Protein AF-A0A7C6DS69-F1 (afdb_monomer_lite)

Structure (mmCIF, N/CA/C/O backbone):
data_AF-A0A7C6DS69-F1
#
_entry.id   AF-A0A7C6DS69-F1
#
loop_
_atom_site.group_PDB
_atom_site.id
_atom_site.type_symbol
_atom_site.label_atom_id
_atom_site.label_alt_id
_atom_site.label_comp_id
_atom_site.label_asym_id
_atom_site.label_entity_id
_atom_site.label_seq_id
_atom_site.pdbx_PDB_ins_code
_atom_site.Cartn_x
_atom_site.Cartn_y
_atom_site.Cartn_z
_atom_site.occupancy
_atom_site.B_iso_or_equiv
_atom_site.auth_seq_id
_atom_site.auth_comp_id
_atom_site.auth_asym_id
_atom_site.auth_atom_id
_atom_site.pdbx_PDB_model_num
ATOM 1 N N . MET A 1 1 ? 6.013 -14.774 17.477 1.00 21.78 1 MET A N 1
ATOM 2 C CA . MET A 1 1 ? 5.501 -14.844 16.093 1.00 21.78 1 MET A CA 1
ATOM 3 C C . MET A 1 1 ? 4.150 -14.159 16.073 1.00 21.78 1 MET A C 1
ATOM 5 O O . MET A 1 1 ? 3.230 -14.656 16.712 1.00 21.78 1 MET A O 1
ATOM 9 N N . LEU A 1 2 ? 4.059 -12.979 15.461 1.00 28.39 2 LEU A N 1
ATOM 10 C CA . LEU A 1 2 ? 2.777 -12.300 15.275 1.00 28.39 2 LEU A CA 1
ATOM 11 C C . LEU A 1 2 ? 1.979 -13.073 14.229 1.00 28.39 2 LEU A C 1
ATOM 13 O O . LEU A 1 2 ? 2.511 -13.395 13.171 1.00 28.39 2 LEU A O 1
ATOM 17 N N . LYS A 1 3 ? 0.715 -13.373 14.527 1.00 29.47 3 LYS A N 1
ATOM 18 C CA . LYS A 1 3 ? -0.249 -13.690 13.477 1.00 29.47 3 LYS A CA 1
ATOM 19 C C . LYS A 1 3 ? -0.501 -12.371 12.755 1.00 29.47 3 LYS A C 1
ATOM 21 O O . LYS A 1 3 ? -0.971 -11.433 13.395 1.00 29.47 3 LYS A O 1
ATOM 26 N N . ALA A 1 4 ? -0.151 -12.284 11.473 1.00 42.53 4 ALA A N 1
ATOM 27 C CA . ALA A 1 4 ? -0.651 -11.219 10.610 1.00 42.53 4 ALA A CA 1
ATOM 28 C C . ALA A 1 4 ? -2.160 -11.073 10.865 1.00 42.53 4 ALA A C 1
ATOM 30 O O . ALA A 1 4 ? -2.853 -12.094 10.931 1.00 42.53 4 ALA A O 1
ATOM 31 N N . ILE A 1 5 ? -2.661 -9.850 11.083 1.00 42.06 5 ILE A N 1
ATOM 32 C CA . ILE A 1 5 ? -4.105 -9.628 11.238 1.00 42.06 5 ILE A CA 1
ATOM 33 C C . ILE A 1 5 ? -4.742 -10.190 9.965 1.00 42.06 5 ILE A C 1
ATOM 35 O O . ILE A 1 5 ? -4.452 -9.674 8.881 1.00 42.06 5 ILE A O 1
ATOM 39 N N . PRO A 1 6 ? -5.535 -11.274 10.043 1.00 44.09 6 PRO A N 1
ATOM 40 C CA . PRO A 1 6 ? -6.062 -11.893 8.842 1.00 44.09 6 PRO A CA 1
ATOM 41 C C . PRO A 1 6 ? -6.899 -10.845 8.123 1.00 44.09 6 PRO A C 1
ATOM 43 O O . PRO A 1 6 ? -7.799 -10.285 8.733 1.00 44.09 6 PRO A O 1
ATOM 46 N N . LEU A 1 7 ? -6.661 -10.575 6.841 1.00 47.00 7 LEU A N 1
ATOM 47 C CA . LEU A 1 7 ? -7.451 -9.562 6.127 1.00 47.00 7 LEU A CA 1
ATOM 48 C C . LEU A 1 7 ? -8.952 -9.903 6.085 1.00 47.00 7 LEU A C 1
ATOM 50 O O . LEU A 1 7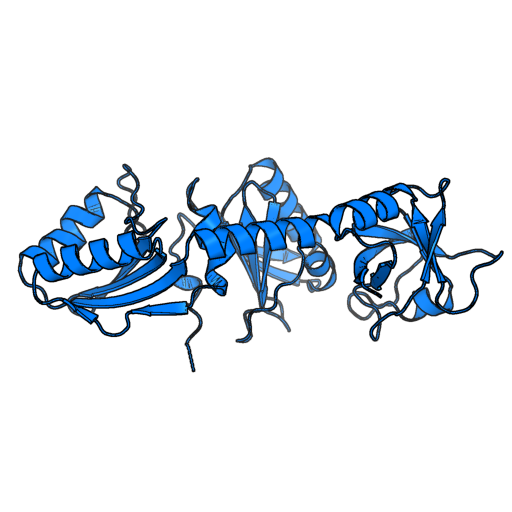 ? -9.785 -9.011 6.043 1.00 47.00 7 LEU A O 1
ATOM 54 N N . LYS A 1 8 ? -9.303 -11.182 6.280 1.00 43.66 8 LYS A N 1
ATOM 55 C CA . LYS A 1 8 ? -10.672 -11.659 6.560 1.00 43.66 8 LYS A CA 1
ATOM 56 C C . LYS A 1 8 ? -11.334 -11.019 7.796 1.00 43.66 8 LYS A C 1
ATOM 58 O O . LYS A 1 8 ? -12.544 -11.133 7.955 1.00 43.66 8 LYS A O 1
ATOM 63 N N . VAL A 1 9 ? -10.554 -10.388 8.676 1.00 42.38 9 VAL A N 1
ATOM 64 C CA . VAL A 1 9 ? -11.007 -9.625 9.848 1.00 42.38 9 VAL A CA 1
ATOM 65 C C . VAL A 1 9 ? -11.558 -8.255 9.458 1.00 42.38 9 VAL A C 1
ATOM 67 O O . VAL A 1 9 ? -12.298 -7.686 10.250 1.00 42.38 9 VAL A O 1
ATOM 70 N N . PHE A 1 10 ? -11.275 -7.741 8.255 1.00 49.19 10 PHE A N 1
ATOM 71 C CA . PHE A 1 10 ? -11.961 -6.577 7.694 1.00 49.19 10 PHE A CA 1
ATOM 72 C C . PHE A 1 10 ? -13.267 -7.053 7.029 1.00 49.19 10 PHE A C 1
ATOM 74 O O . PHE A 1 10 ? -13.241 -7.524 5.893 1.00 49.19 10 PHE A O 1
ATOM 81 N N . PRO A 1 11 ? -14.439 -6.976 7.685 1.00 45.28 11 PRO A N 1
ATOM 82 C CA . PRO A 1 11 ? -15.703 -7.379 7.102 1.00 45.28 11 PRO A CA 1
ATOM 83 C C . PRO A 1 11 ? -16.186 -6.163 6.322 1.00 45.28 11 PRO A C 1
ATOM 85 O O . PRO A 1 11 ? -16.739 -5.198 6.854 1.00 45.28 11 PRO A O 1
ATOM 88 N N . LEU A 1 12 ? -15.842 -6.184 5.049 1.00 46.19 12 LEU A N 1
ATOM 89 C CA . LEU A 1 12 ? -16.176 -5.148 4.097 1.00 46.19 12 LEU A CA 1
ATOM 90 C C . LEU A 1 12 ? -17.640 -5.257 3.708 1.00 46.19 12 LEU A C 1
ATOM 92 O O . LEU A 1 12 ? -18.235 -6.338 3.720 1.00 46.19 12 LEU A O 1
ATOM 96 N N . THR A 1 13 ? -18.232 -4.123 3.354 1.00 41.25 13 THR A N 1
ATOM 97 C CA . THR A 1 13 ? -19.568 -4.120 2.777 1.00 41.25 13 THR A CA 1
ATOM 98 C C . THR A 1 13 ? -19.510 -4.845 1.437 1.00 41.25 13 THR A C 1
ATOM 100 O O . THR A 1 13 ? -19.018 -4.294 0.459 1.00 41.25 13 THR A O 1
ATOM 103 N N . ARG A 1 14 ? -20.068 -6.061 1.411 1.00 43.47 14 ARG A N 1
ATOM 104 C CA . ARG A 1 14 ? -20.455 -6.829 0.218 1.00 43.47 14 ARG A CA 1
ATOM 105 C C . ARG A 1 14 ? -19.288 -7.310 -0.668 1.00 43.47 14 ARG A C 1
ATOM 107 O O . ARG A 1 14 ? -18.591 -6.516 -1.292 1.00 43.47 14 ARG A O 1
ATOM 114 N N . ASP A 1 15 ? -19.182 -8.634 -0.802 1.00 49.47 15 ASP A N 1
ATOM 115 C CA . ASP A 1 15 ? -18.588 -9.291 -1.972 1.00 49.47 15 ASP A CA 1
ATOM 116 C C . ASP A 1 15 ? -19.300 -8.751 -3.218 1.00 49.47 15 ASP A C 1
ATOM 118 O O . ASP A 1 15 ? -20.467 -9.071 -3.458 1.00 49.47 15 ASP A O 1
ATOM 122 N N . ILE A 1 16 ? -18.642 -7.889 -3.995 1.00 49.19 16 ILE A N 1
ATOM 123 C CA . ILE A 1 16 ? -19.195 -7.497 -5.301 1.00 49.19 16 ILE A CA 1
ATOM 124 C C . ILE A 1 16 ? -18.997 -8.642 -6.292 1.00 49.19 16 ILE A C 1
ATOM 126 O O . ILE A 1 16 ? -19.824 -8.829 -7.182 1.00 49.19 16 ILE A O 1
ATOM 130 N N . ASN A 1 17 ? -17.923 -9.425 -6.140 1.00 54.22 17 ASN A N 1
ATOM 131 C CA . ASN A 1 17 ? -17.634 -10.506 -7.065 1.00 54.22 17 ASN A CA 1
ATOM 132 C C . ASN A 1 17 ? -16.623 -11.507 -6.483 1.00 54.22 17 ASN A C 1
ATOM 134 O O . ASN A 1 17 ? -15.502 -11.127 -6.147 1.00 54.22 17 ASN A O 1
ATOM 138 N N . ASN A 1 18 ? -17.009 -12.781 -6.402 1.00 57.44 18 ASN A N 1
ATOM 139 C CA . ASN A 1 18 ? -16.111 -13.907 -6.144 1.00 57.44 18 ASN A CA 1
ATOM 140 C C . ASN A 1 18 ? -16.053 -14.728 -7.430 1.00 57.44 18 ASN A C 1
ATOM 142 O O . ASN A 1 18 ? -16.881 -15.614 -7.642 1.00 57.44 18 ASN A O 1
ATOM 146 N N . SER A 1 19 ? -15.117 -14.370 -8.303 1.00 60.75 19 SER A N 1
ATOM 147 C CA . SER A 1 19 ? -15.041 -14.913 -9.655 1.00 60.75 19 SER A CA 1
ATOM 148 C C . SER A 1 19 ? -13.629 -15.378 -9.976 1.00 60.75 19 SER A C 1
ATOM 150 O O . SER A 1 19 ? -12.635 -14.867 -9.450 1.00 60.75 19 SER A O 1
ATOM 152 N N . ASN A 1 20 ? -13.557 -16.385 -10.839 1.00 64.94 20 ASN A N 1
ATOM 153 C CA . ASN A 1 20 ? -12.323 -16.722 -11.527 1.00 64.94 20 ASN A CA 1
ATOM 154 C C . ASN A 1 20 ? -12.193 -15.750 -12.696 1.00 64.94 20 ASN A C 1
ATOM 156 O O . ASN A 1 20 ? -13.161 -15.557 -13.429 1.00 64.94 20 ASN A O 1
ATOM 160 N N . TYR A 1 21 ? -11.026 -15.138 -12.828 1.00 60.47 21 TYR A N 1
ATOM 161 C CA . TYR A 1 21 ? -10.718 -14.216 -13.905 1.00 60.47 21 TYR A CA 1
ATOM 162 C C . TYR A 1 21 ? -9.554 -14.788 -14.698 1.00 60.47 21 TYR A C 1
ATOM 164 O O . TYR A 1 21 ? -8.520 -15.153 -14.125 1.00 60.47 21 TYR A O 1
ATOM 172 N N . ILE A 1 22 ? -9.687 -14.798 -16.021 1.00 68.25 22 ILE A N 1
ATOM 173 C CA . ILE A 1 22 ? -8.486 -14.807 -16.856 1.00 68.25 22 ILE A CA 1
ATOM 174 C C . ILE A 1 22 ? -7.829 -13.426 -16.762 1.00 68.25 22 ILE A C 1
ATOM 176 O O . ILE A 1 22 ? -8.489 -12.413 -16.510 1.00 68.25 22 ILE A O 1
ATOM 180 N N . LEU A 1 23 ? -6.520 -13.359 -16.979 1.00 65.94 23 LEU A N 1
ATOM 181 C CA . LEU A 1 23 ? -5.730 -12.139 -16.797 1.00 65.94 23 LEU A CA 1
ATOM 182 C C . LEU A 1 23 ? -6.332 -10.877 -17.455 1.00 65.94 23 LEU A C 1
ATOM 184 O O . LEU A 1 23 ? -6.314 -9.799 -16.862 1.00 65.94 23 LEU A O 1
ATOM 188 N N . PHE A 1 24 ? -6.864 -11.002 -18.674 1.00 65.00 24 PHE A N 1
ATOM 189 C CA . PHE A 1 24 ? -7.501 -9.885 -19.378 1.00 65.00 24 PHE A CA 1
ATOM 190 C C . PHE A 1 24 ? -8.717 -9.335 -18.617 1.00 65.00 24 PHE A C 1
ATOM 192 O O . PHE A 1 24 ? -8.839 -8.125 -18.431 1.00 65.00 24 PHE A O 1
ATOM 199 N N . GLU A 1 25 ? -9.589 -10.215 -18.125 1.00 67.06 25 GLU A N 1
ATOM 200 C CA . GLU A 1 25 ? -10.779 -9.831 -17.358 1.00 67.06 25 GLU A CA 1
ATOM 201 C C . GLU A 1 25 ? -10.398 -9.199 -16.021 1.00 67.06 25 GLU A C 1
ATOM 203 O O . GLU A 1 25 ? -11.063 -8.280 -15.544 1.00 67.06 25 GLU A O 1
ATOM 208 N N . PHE A 1 26 ? -9.294 -9.653 -15.430 1.00 71.50 26 PHE A N 1
ATOM 209 C CA . PHE A 1 26 ? -8.767 -9.061 -14.215 1.00 71.50 26 PHE A CA 1
ATOM 210 C C . PHE A 1 26 ? -8.223 -7.639 -14.440 1.00 71.50 26 PHE A C 1
ATOM 212 O O . PHE A 1 26 ? -8.449 -6.752 -13.617 1.00 71.50 26 PHE A O 1
ATOM 219 N N . PHE A 1 27 ? -7.562 -7.367 -15.570 1.00 70.81 27 PHE A N 1
ATOM 220 C CA . PHE A 1 27 ? -7.188 -5.991 -15.916 1.00 70.81 27 PHE A CA 1
ATOM 221 C C . PHE A 1 27 ? -8.408 -5.114 -16.192 1.00 70.81 27 PHE A C 1
ATOM 223 O O . PHE A 1 27 ? -8.449 -3.980 -15.718 1.00 70.81 27 PHE A O 1
ATOM 230 N N . LEU A 1 28 ? -9.435 -5.652 -16.851 1.00 67.38 28 LEU A N 1
ATOM 231 C CA . LEU A 1 28 ? -10.701 -4.948 -17.047 1.00 67.38 28 LEU A CA 1
ATOM 232 C C . LEU A 1 28 ? -11.400 -4.638 -15.709 1.00 67.38 28 LEU A C 1
ATOM 234 O O . LEU A 1 28 ? -11.981 -3.565 -15.541 1.00 67.38 28 LEU A O 1
ATOM 238 N N . LEU A 1 29 ? -11.324 -5.545 -14.728 1.00 74.31 29 LEU A N 1
ATOM 239 C CA . LEU A 1 29 ? -11.772 -5.285 -13.358 1.00 74.31 29 LEU A CA 1
ATOM 240 C C . LEU A 1 29 ? -11.026 -4.080 -12.771 1.00 74.31 29 LEU A C 1
ATOM 242 O O . LEU A 1 29 ? -11.674 -3.157 -12.286 1.00 74.31 29 LEU A O 1
ATOM 246 N N . LEU A 1 30 ? -9.694 -4.047 -12.847 1.00 72.44 30 LEU A N 1
ATOM 247 C CA . LEU A 1 30 ? -8.899 -2.929 -12.325 1.00 72.44 30 LEU A CA 1
ATOM 248 C C . LEU A 1 30 ? -9.225 -1.594 -13.014 1.00 72.44 30 LEU A C 1
ATOM 250 O O . LEU A 1 30 ? -9.365 -0.581 -12.332 1.00 72.44 30 LEU A O 1
ATOM 254 N N . GLU A 1 31 ? -9.410 -1.586 -14.336 1.00 66.69 31 GLU A N 1
ATOM 255 C CA . GLU A 1 31 ? -9.840 -0.394 -15.084 1.00 66.69 31 GLU A CA 1
ATOM 256 C C . GLU A 1 31 ? -11.215 0.106 -14.626 1.00 66.69 31 GLU A C 1
ATOM 258 O O . GLU A 1 31 ? -11.412 1.306 -14.416 1.00 66.69 31 GLU A O 1
ATOM 263 N N . ASN A 1 32 ? -12.163 -0.807 -14.405 1.00 66.88 32 ASN A N 1
ATOM 264 C CA . ASN A 1 32 ? -13.481 -0.457 -13.885 1.00 66.88 32 ASN A CA 1
ATOM 265 C C . ASN A 1 32 ? -13.395 0.110 -12.463 1.00 66.88 32 ASN A C 1
ATOM 267 O O . ASN A 1 32 ? -13.988 1.150 -12.182 1.00 66.88 32 ASN A O 1
ATOM 271 N N . LEU A 1 33 ? -12.628 -0.522 -11.571 1.00 71.38 33 LEU A N 1
ATOM 272 C CA . LEU A 1 33 ? -12.414 -0.017 -10.211 1.00 71.38 33 LEU A CA 1
ATOM 273 C C . LEU A 1 33 ? -11.774 1.378 -10.229 1.00 71.38 33 LEU A C 1
ATOM 275 O O . LEU A 1 33 ? -12.167 2.236 -9.437 1.00 71.38 33 LEU A O 1
ATOM 279 N N . SER A 1 34 ? -10.873 1.629 -11.185 1.00 65.00 34 SER A N 1
ATOM 280 C CA . SER A 1 34 ? -10.310 2.953 -11.442 1.00 65.00 34 SER A CA 1
ATOM 281 C C . SER A 1 34 ? -11.380 3.977 -11.822 1.00 65.00 34 SER A C 1
ATOM 283 O O . SER A 1 34 ? -11.543 5.005 -11.162 1.00 65.00 34 SER A O 1
ATOM 285 N N . LYS A 1 35 ? -12.199 3.652 -12.829 1.00 67.50 35 LYS A N 1
ATOM 286 C CA . LYS A 1 35 ? -13.288 4.505 -13.325 1.00 67.50 35 LYS A CA 1
ATOM 287 C C . LYS A 1 35 ? -14.301 4.884 -12.240 1.00 67.50 35 LYS A C 1
ATOM 289 O O . LYS A 1 35 ? -14.813 6.003 -12.250 1.00 67.50 35 LYS A O 1
ATOM 294 N N . TYR A 1 36 ? -14.595 3.971 -11.315 1.00 66.50 36 TYR A N 1
ATOM 295 C CA . TYR A 1 36 ? -15.563 4.187 -10.235 1.00 66.50 36 TYR A CA 1
ATOM 296 C C . TYR A 1 36 ? -14.952 4.746 -8.944 1.00 66.50 36 TYR A C 1
ATOM 298 O O . TYR A 1 36 ? -15.659 4.826 -7.940 1.00 66.50 36 TYR A O 1
ATOM 306 N N . LYS A 1 37 ? -13.672 5.149 -8.956 1.00 64.25 37 LYS A N 1
ATOM 307 C CA . LYS A 1 37 ? -12.947 5.644 -7.774 1.00 64.25 37 LYS A CA 1
ATOM 308 C C . LYS A 1 37 ? -13.094 4.718 -6.565 1.00 64.25 37 LYS A C 1
ATOM 310 O O . LYS A 1 37 ? -13.374 5.149 -5.448 1.00 64.25 37 LYS A O 1
ATOM 315 N N . TYR A 1 38 ? -12.957 3.422 -6.805 1.00 67.19 38 TYR A N 1
ATOM 316 C CA . TYR A 1 38 ? -13.108 2.408 -5.776 1.00 67.19 38 TYR A CA 1
ATOM 317 C C . TYR A 1 38 ? -12.022 2.525 -4.695 1.00 67.19 38 TYR A C 1
ATOM 319 O O . TYR A 1 38 ? -10.840 2.585 -5.025 1.00 67.19 38 TYR A O 1
ATOM 327 N N . SER A 1 39 ? -12.407 2.446 -3.419 1.00 63.03 39 SER A N 1
ATOM 328 C CA . SER A 1 39 ? -11.470 2.235 -2.308 1.00 63.03 39 SER A CA 1
ATOM 329 C C . SER A 1 39 ? -11.786 0.919 -1.595 1.00 63.03 39 SER A C 1
ATOM 331 O O . SER A 1 39 ? -12.939 0.620 -1.279 1.00 63.03 39 SER A O 1
ATOM 333 N N . GLY A 1 40 ? -10.762 0.117 -1.327 1.00 68.94 40 GLY A N 1
ATOM 334 C CA . GLY A 1 40 ? -10.902 -1.202 -0.718 1.00 68.94 40 GLY A CA 1
ATOM 335 C C . GLY A 1 40 ? -9.686 -2.069 -1.001 1.00 68.94 40 GLY A C 1
ATOM 336 O O . GLY A 1 40 ? -8.606 -1.561 -1.294 1.00 68.94 40 GLY A O 1
ATOM 337 N N . TYR A 1 41 ? -9.851 -3.385 -0.943 1.00 71.50 41 TYR A N 1
ATOM 338 C CA . TYR A 1 41 ? -8.801 -4.293 -1.396 1.00 71.50 41 TYR A CA 1
ATOM 339 C C . TYR A 1 41 ? -9.354 -5.431 -2.249 1.00 71.50 41 TYR A C 1
ATOM 341 O O . TYR A 1 41 ? -10.561 -5.680 -2.290 1.00 71.50 41 TYR A O 1
ATOM 349 N N . ILE A 1 42 ? -8.459 -6.106 -2.960 1.00 73.25 42 ILE A N 1
ATOM 350 C CA . ILE A 1 42 ? -8.746 -7.313 -3.727 1.00 73.25 42 ILE A CA 1
ATOM 351 C C . ILE A 1 42 ? -7.828 -8.413 -3.219 1.00 73.25 42 ILE A C 1
ATOM 353 O O . ILE A 1 42 ? -6.610 -8.269 -3.260 1.00 73.25 42 ILE A O 1
ATOM 357 N N . GLU A 1 43 ? -8.405 -9.511 -2.750 1.00 72.94 43 GLU A N 1
ATOM 358 C CA . GLU A 1 43 ? -7.665 -10.743 -2.496 1.00 72.94 43 GLU A CA 1
ATOM 359 C C . GLU A 1 43 ? -7.561 -11.513 -3.807 1.00 72.94 43 GLU A C 1
ATOM 361 O O . GLU A 1 43 ? -8.577 -11.833 -4.423 1.00 72.94 43 GLU A O 1
ATOM 366 N N . VAL A 1 44 ? -6.344 -11.813 -4.237 1.00 73.75 44 VAL A N 1
ATOM 367 C CA . VAL A 1 44 ? -6.087 -12.548 -5.470 1.00 73.75 44 VAL A CA 1
ATOM 368 C C . VAL A 1 44 ? -5.328 -13.822 -5.140 1.00 73.75 44 VAL A C 1
ATOM 370 O O . VAL A 1 44 ? -4.334 -13.809 -4.416 1.00 73.75 44 VAL A O 1
ATOM 373 N N . LYS A 1 45 ? -5.815 -14.934 -5.678 1.00 71.06 45 LYS A N 1
ATOM 374 C CA . LYS A 1 45 ? -5.298 -16.280 -5.462 1.00 71.06 45 LYS A CA 1
ATOM 375 C C . LYS A 1 45 ? -4.898 -16.874 -6.800 1.00 71.06 45 LYS A C 1
ATOM 377 O O . LYS A 1 45 ? -5.767 -17.181 -7.616 1.00 71.06 45 LYS A O 1
ATOM 382 N N . GLY A 1 46 ? -3.596 -17.009 -7.014 1.0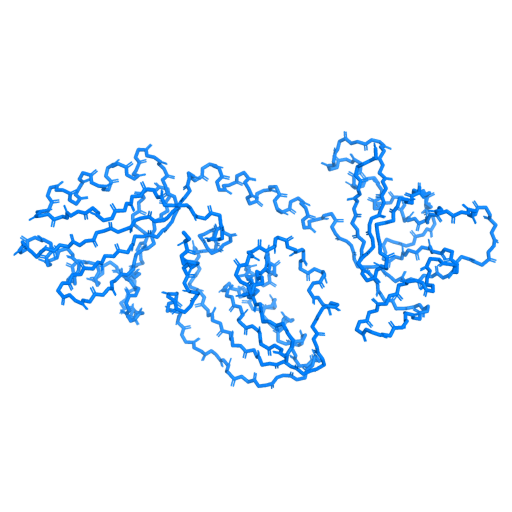0 70.06 46 GLY A N 1
ATOM 383 C CA . GLY A 1 46 ? -3.016 -17.838 -8.065 1.00 70.06 46 GLY A CA 1
ATOM 384 C C . GLY A 1 46 ? -2.675 -19.237 -7.551 1.00 70.06 46 GLY A C 1
ATOM 385 O O . GLY A 1 46 ? -2.854 -19.551 -6.371 1.00 70.06 46 GLY A O 1
ATOM 386 N N . SER A 1 47 ? -2.169 -20.077 -8.449 1.00 66.50 47 SER A N 1
ATOM 387 C CA . SER A 1 47 ? -1.723 -21.439 -8.146 1.00 66.50 47 SER A CA 1
ATOM 388 C C . SER A 1 47 ? -0.411 -21.483 -7.354 1.00 66.50 47 SER A C 1
ATOM 390 O O . SER A 1 47 ? -0.231 -22.391 -6.542 1.00 66.50 47 SER A O 1
ATOM 392 N N . LYS A 1 48 ? 0.488 -20.507 -7.549 1.00 61.72 48 LYS A N 1
ATOM 393 C CA . LYS A 1 48 ? 1.779 -20.403 -6.848 1.00 61.72 48 LYS A CA 1
ATOM 394 C C . LYS A 1 48 ? 1.784 -19.301 -5.795 1.00 61.72 48 LYS A C 1
ATOM 396 O O . LYS A 1 48 ? 2.329 -19.515 -4.719 1.00 61.72 48 LYS A O 1
ATOM 401 N N . ASN A 1 49 ? 1.160 -18.156 -6.084 1.00 63.53 49 ASN A N 1
ATOM 402 C CA . ASN A 1 49 ? 1.188 -16.984 -5.205 1.00 63.53 49 ASN A CA 1
ATOM 403 C C . ASN A 1 49 ? -0.222 -16.461 -4.914 1.00 63.53 49 ASN A C 1
ATOM 405 O O . ASN A 1 49 ? -1.077 -16.398 -5.797 1.00 63.53 49 ASN A O 1
ATOM 409 N N . SER A 1 50 ? -0.453 -16.037 -3.675 1.00 67.44 50 SER A N 1
ATOM 410 C CA . SER A 1 50 ? -1.672 -15.337 -3.265 1.00 67.44 50 SER A CA 1
ATOM 411 C C . SER A 1 50 ? -1.277 -14.006 -2.647 1.00 67.44 50 SER A C 1
ATOM 413 O O . SER A 1 50 ? -0.350 -13.946 -1.847 1.00 67.44 50 SER A O 1
ATOM 415 N N . PHE A 1 51 ? -1.961 -12.930 -2.997 1.00 67.69 51 PHE A N 1
ATOM 416 C CA . PHE A 1 51 ? -1.608 -11.587 -2.549 1.00 67.69 51 PHE A CA 1
ATOM 417 C C . PHE A 1 51 ? -2.855 -10.715 -2.452 1.00 67.69 51 PHE A C 1
ATOM 419 O O . PHE A 1 51 ? -3.932 -11.058 -2.943 1.00 67.69 51 PHE A O 1
ATOM 426 N N . ILE A 1 52 ? -2.711 -9.577 -1.790 1.00 70.25 52 ILE A N 1
ATOM 427 C CA . ILE A 1 52 ? -3.790 -8.630 -1.555 1.00 70.25 52 ILE A CA 1
ATOM 428 C C . ILE A 1 52 ? -3.390 -7.280 -2.112 1.00 70.25 52 ILE A C 1
ATOM 430 O O . ILE A 1 52 ? -2.304 -6.788 -1.846 1.00 70.25 52 ILE A O 1
ATOM 434 N N . ILE A 1 53 ? -4.275 -6.699 -2.905 1.00 72.56 53 ILE A N 1
ATOM 435 C CA . ILE A 1 53 ? -4.084 -5.424 -3.584 1.00 72.56 53 ILE A CA 1
ATOM 436 C C . ILE A 1 53 ? -4.916 -4.393 -2.851 1.00 72.56 53 ILE A C 1
ATOM 438 O O . ILE A 1 53 ? -6.129 -4.559 -2.773 1.00 72.56 53 ILE A O 1
ATOM 442 N N . ILE A 1 54 ? -4.308 -3.322 -2.363 1.00 71.62 54 ILE A N 1
ATOM 443 C CA . ILE A 1 54 ? -5.038 -2.198 -1.785 1.00 71.62 54 ILE A CA 1
ATOM 444 C C . ILE A 1 54 ? -5.270 -1.169 -2.877 1.00 71.62 54 ILE A C 1
ATOM 446 O O . ILE A 1 54 ? -4.346 -0.807 -3.603 1.00 71.62 54 ILE A O 1
ATOM 450 N N . ILE A 1 55 ? -6.506 -0.696 -2.979 1.00 71.31 55 ILE A N 1
ATOM 451 C CA . ILE A 1 55 ? -6.933 0.307 -3.945 1.00 71.31 55 ILE A CA 1
ATOM 452 C C . ILE A 1 55 ? -7.517 1.489 -3.177 1.00 71.31 55 ILE A C 1
ATOM 454 O O . ILE A 1 55 ? -8.330 1.304 -2.272 1.00 71.31 55 ILE A O 1
ATOM 458 N N . ASP A 1 56 ? -7.103 2.696 -3.540 1.00 68.06 56 ASP A N 1
ATOM 459 C CA . ASP A 1 56 ? -7.634 3.949 -3.024 1.00 68.06 56 ASP A CA 1
ATOM 460 C C . ASP A 1 56 ? -8.037 4.862 -4.182 1.00 68.06 56 ASP A C 1
ATOM 462 O O . ASP A 1 56 ? -7.230 5.147 -5.064 1.00 68.06 56 ASP A O 1
ATOM 466 N N . GLU A 1 57 ? -9.305 5.270 -4.210 1.00 66.06 57 GLU A N 1
ATOM 467 C CA . GLU A 1 57 ? -9.915 6.074 -5.272 1.00 66.06 57 GLU A CA 1
ATOM 468 C C . GLU A 1 57 ? -9.606 5.567 -6.688 1.00 66.06 57 GLU A C 1
ATOM 470 O O . GLU A 1 57 ? -9.455 6.334 -7.639 1.00 66.06 57 GLU A O 1
ATOM 475 N N . GLY A 1 58 ? -9.550 4.245 -6.845 1.00 60.47 58 GLY A N 1
ATOM 476 C CA . GLY A 1 58 ? -9.311 3.602 -8.125 1.00 60.47 58 GLY A CA 1
ATOM 477 C C . GLY A 1 58 ? -7.835 3.447 -8.506 1.00 60.47 58 GLY A C 1
ATOM 478 O O . GLY A 1 58 ? -7.531 2.893 -9.564 1.00 60.47 58 GLY A O 1
ATOM 479 N N . LEU A 1 59 ? -6.918 3.900 -7.654 1.00 63.97 59 LEU A N 1
ATOM 480 C CA . LEU A 1 59 ? -5.486 3.676 -7.786 1.00 63.97 59 LEU A CA 1
ATOM 481 C C . LEU A 1 59 ? -5.097 2.500 -6.905 1.00 63.97 59 LEU A C 1
ATOM 483 O O . LEU A 1 59 ? -5.362 2.505 -5.709 1.00 63.97 59 LEU A O 1
ATOM 487 N N . ILE A 1 60 ? -4.438 1.491 -7.470 1.00 69.38 60 ILE A N 1
ATOM 488 C CA . ILE A 1 60 ? -3.719 0.537 -6.625 1.00 69.38 60 ILE A CA 1
ATOM 489 C C . ILE A 1 60 ? -2.673 1.351 -5.851 1.00 69.38 60 ILE A C 1
ATOM 491 O O . ILE A 1 60 ? -2.026 2.213 -6.436 1.00 69.38 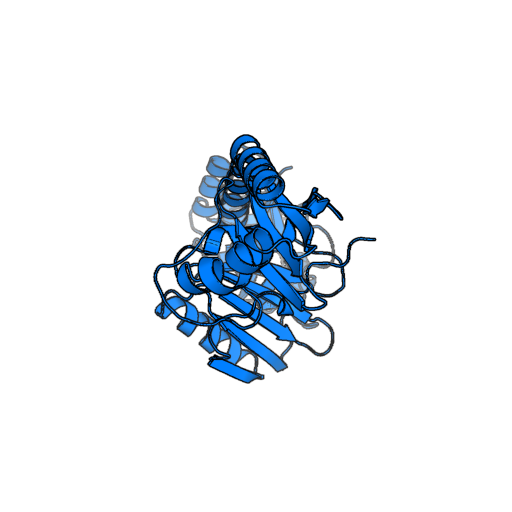60 ILE A O 1
ATOM 495 N N . VAL A 1 61 ? -2.539 1.143 -4.550 1.00 63.16 61 VAL A N 1
ATOM 496 C CA . VAL A 1 61 ? -1.625 1.912 -3.683 1.00 63.16 61 VAL A CA 1
ATOM 497 C C . VAL A 1 61 ? -0.658 1.018 -2.926 1.00 63.16 61 VAL A C 1
ATOM 499 O O . VAL A 1 61 ? 0.371 1.494 -2.467 1.00 63.16 61 VAL A O 1
ATOM 502 N N . SER A 1 62 ? -0.957 -0.272 -2.814 1.00 62.53 62 SER A N 1
ATOM 503 C CA . SER A 1 62 ? 0.002 -1.271 -2.364 1.00 62.53 62 SER A CA 1
ATOM 504 C C . SER A 1 62 ? -0.450 -2.668 -2.774 1.00 62.53 62 SER A C 1
ATOM 506 O O . SER A 1 62 ? -1.615 -2.901 -3.109 1.00 62.53 62 SER A O 1
ATOM 508 N N . TYR A 1 63 ? 0.484 -3.612 -2.739 1.00 67.81 63 TYR A N 1
ATOM 509 C CA . TYR A 1 63 ? 0.184 -5.035 -2.741 1.00 67.81 63 TYR A CA 1
ATOM 510 C C . TYR A 1 63 ? 0.910 -5.688 -1.554 1.00 67.81 63 TYR A C 1
ATOM 512 O O . TYR A 1 63 ? 1.957 -5.202 -1.126 1.00 67.81 63 TYR A O 1
ATOM 520 N N . VAL A 1 64 ? 0.350 -6.766 -1.017 1.00 63.69 64 VAL A N 1
ATOM 521 C CA . VAL A 1 64 ? 0.906 -7.524 0.104 1.00 63.69 64 VAL A CA 1
ATOM 522 C C . VAL A 1 64 ? 0.835 -9.007 -0.232 1.00 63.69 64 VAL A C 1
ATOM 524 O O . VAL A 1 64 ? -0.252 -9.528 -0.476 1.00 63.69 64 VAL A O 1
ATOM 527 N N . ASP A 1 65 ? 1.977 -9.693 -0.244 1.00 60.09 65 ASP A N 1
ATOM 528 C CA . ASP A 1 65 ? 2.009 -11.151 -0.384 1.00 60.09 65 ASP A CA 1
ATOM 529 C C . ASP A 1 65 ? 1.388 -11.828 0.849 1.00 60.09 65 ASP A C 1
ATOM 531 O O . ASP A 1 65 ? 1.633 -11.414 1.984 1.00 60.09 65 ASP A O 1
ATOM 535 N N . THR A 1 66 ? 0.555 -12.849 0.641 1.00 56.53 66 THR A N 1
ATOM 536 C CA . THR A 1 66 ? -0.129 -13.549 1.743 1.00 56.53 66 THR A CA 1
ATOM 537 C C . THR A 1 66 ? 0.725 -14.642 2.385 1.00 56.53 66 THR A C 1
ATOM 539 O O . THR A 1 66 ? 0.315 -15.190 3.406 1.00 56.53 66 THR A O 1
ATOM 542 N N . THR A 1 67 ? 1.908 -14.953 1.841 1.00 53.06 67 THR A N 1
ATOM 543 C CA . THR A 1 67 ? 2.786 -16.032 2.331 1.00 53.06 67 THR A CA 1
ATOM 544 C C . THR A 1 67 ? 3.661 -15.629 3.532 1.00 53.06 67 THR A C 1
ATOM 546 O O . THR A 1 67 ? 4.849 -15.924 3.571 1.00 53.06 67 THR A O 1
ATOM 549 N N . ASP A 1 68 ? 3.064 -14.980 4.536 1.00 44.28 68 ASP A N 1
ATOM 550 C CA . ASP A 1 68 ? 3.623 -14.698 5.875 1.00 44.28 68 ASP A CA 1
ATOM 551 C C . ASP A 1 68 ? 4.738 -13.634 6.019 1.00 44.28 68 ASP A C 1
ATOM 553 O O . ASP A 1 68 ? 5.113 -13.313 7.150 1.00 44.28 68 ASP A O 1
ATOM 557 N N . THR A 1 69 ? 5.181 -12.967 4.947 1.00 41.91 69 THR A N 1
ATOM 558 C CA . THR A 1 69 ? 5.964 -11.715 5.052 1.00 41.91 69 THR A CA 1
ATOM 559 C C . THR A 1 69 ? 5.465 -10.644 4.077 1.00 41.91 69 THR A C 1
ATOM 561 O O . THR A 1 69 ? 5.573 -10.836 2.865 1.00 41.91 69 THR A O 1
ATOM 564 N N . PRO A 1 70 ? 4.936 -9.501 4.564 1.00 45.22 70 PRO A N 1
ATOM 565 C CA . PRO A 1 70 ? 4.505 -8.413 3.696 1.00 45.22 70 PRO A CA 1
ATOM 566 C C . PRO A 1 70 ? 5.716 -7.805 2.977 1.00 45.22 70 PRO A C 1
ATOM 568 O O . PRO A 1 70 ? 6.645 -7.308 3.612 1.00 45.22 70 PRO A O 1
ATOM 571 N N . HIS A 1 71 ? 5.703 -7.834 1.646 1.00 45.69 71 HIS A N 1
ATOM 572 C CA . HIS A 1 71 ? 6.686 -7.147 0.813 1.00 45.69 71 HIS A CA 1
ATOM 573 C C . HIS A 1 71 ? 6.042 -5.915 0.176 1.00 45.69 71 HIS A C 1
ATOM 575 O O . HIS A 1 71 ? 5.074 -6.044 -0.570 1.00 45.69 71 HIS A O 1
ATOM 581 N N . GLU A 1 72 ? 6.588 -4.726 0.448 1.00 49.97 72 GLU A N 1
ATOM 582 C CA . GLU A 1 72 ? 6.233 -3.506 -0.284 1.00 49.97 72 GLU A CA 1
ATOM 583 C C . GLU A 1 72 ? 6.668 -3.669 -1.739 1.00 49.97 72 GLU A C 1
ATOM 585 O O . GLU A 1 72 ? 7.863 -3.693 -2.044 1.00 49.97 72 GLU A O 1
ATOM 590 N N . ILE A 1 73 ? 5.713 -3.803 -2.654 1.00 49.72 73 ILE A N 1
ATOM 591 C CA . ILE A 1 73 ? 6.015 -3.841 -4.081 1.00 49.72 73 ILE A CA 1
ATOM 592 C C . ILE A 1 73 ? 5.031 -2.936 -4.823 1.00 49.72 73 ILE A C 1
ATOM 594 O O . ILE A 1 73 ? 3.826 -2.935 -4.571 1.00 49.72 73 ILE A O 1
ATOM 598 N N . SER A 1 74 ? 5.577 -2.149 -5.749 1.00 49.75 74 SER A N 1
ATOM 599 C CA . SER A 1 74 ? 4.833 -1.214 -6.588 1.00 49.75 74 SER A CA 1
ATOM 600 C C . SER A 1 74 ? 3.726 -1.884 -7.414 1.00 49.75 74 SER A C 1
ATOM 602 O O . SER A 1 74 ? 3.898 -2.970 -7.965 1.00 49.75 74 SER A O 1
ATOM 604 N N . ASN A 1 75 ? 2.620 -1.158 -7.593 1.00 50.88 75 ASN A N 1
ATOM 605 C CA . ASN A 1 75 ? 1.443 -1.488 -8.415 1.00 50.88 75 ASN A CA 1
ATOM 606 C C . ASN A 1 75 ? 1.764 -1.950 -9.838 1.00 50.88 75 ASN A C 1
ATOM 608 O O . ASN A 1 75 ? 0.974 -2.643 -10.473 1.00 50.88 75 ASN A O 1
ATOM 612 N N . LEU A 1 76 ? 2.895 -1.502 -10.373 1.00 53.03 76 LEU A N 1
ATOM 613 C CA . LEU A 1 76 ? 3.325 -1.847 -11.715 1.00 53.03 76 LEU A CA 1
ATOM 614 C C . LEU A 1 76 ? 3.890 -3.267 -11.753 1.00 53.03 76 LEU A C 1
ATOM 616 O O . LEU A 1 76 ? 3.428 -4.058 -12.570 1.00 53.03 76 LEU A O 1
ATOM 620 N N . ILE A 1 77 ? 4.762 -3.627 -10.803 1.00 55.88 77 ILE A N 1
ATOM 621 C CA . ILE A 1 77 ? 5.351 -4.976 -10.613 1.00 55.88 77 ILE A CA 1
ATOM 622 C C . ILE A 1 77 ? 4.282 -6.050 -10.511 1.00 55.88 77 ILE A C 1
ATOM 624 O O . ILE A 1 77 ? 4.435 -7.156 -11.035 1.00 55.88 77 ILE A O 1
ATOM 628 N N . PHE A 1 78 ? 3.151 -5.680 -9.931 1.00 57.03 78 PHE A N 1
ATOM 629 C CA . PHE A 1 78 ? 1.996 -6.535 -9.844 1.00 57.03 78 PHE A CA 1
ATOM 630 C C . PHE A 1 78 ? 1.517 -7.069 -11.215 1.00 57.03 78 PHE A C 1
ATOM 632 O O . PHE A 1 78 ? 1.359 -8.280 -11.359 1.00 57.03 78 PHE A O 1
ATOM 639 N N . LYS A 1 79 ? 1.406 -6.234 -12.265 1.00 60.09 79 LYS A N 1
ATOM 640 C CA . LYS A 1 79 ? 0.935 -6.662 -13.606 1.00 60.09 79 LYS A CA 1
ATOM 641 C C . LYS A 1 79 ? 1.752 -7.819 -14.205 1.00 60.09 79 LYS A C 1
ATOM 643 O O . LYS A 1 79 ? 1.229 -8.592 -15.009 1.00 60.09 79 LYS A O 1
ATOM 648 N N . TYR A 1 80 ? 3.013 -7.960 -13.805 1.00 57.28 80 TYR A N 1
ATOM 649 C CA . TYR A 1 80 ? 3.982 -8.878 -14.407 1.00 57.28 80 TYR A CA 1
ATOM 650 C C . TYR A 1 80 ? 4.188 -10.164 -13.595 1.00 57.28 80 TYR A C 1
ATOM 652 O O . TYR A 1 80 ? 4.756 -11.121 -14.119 1.00 57.28 80 TYR A O 1
ATOM 660 N N . ARG A 1 81 ? 3.676 -10.216 -12.356 1.00 58.69 81 ARG A N 1
ATOM 661 C CA . ARG A 1 81 ? 3.711 -11.399 -11.475 1.00 58.69 81 ARG A CA 1
ATOM 662 C C . ARG A 1 81 ? 2.417 -12.215 -11.466 1.00 58.69 81 ARG A C 1
ATOM 664 O O . ARG A 1 81 ? 2.422 -13.334 -10.965 1.00 58.69 81 ARG A O 1
ATOM 671 N N . ILE A 1 82 ? 1.322 -11.667 -11.995 1.00 64.69 82 ILE A N 1
ATOM 672 C CA . ILE A 1 82 ? 0.026 -12.356 -12.059 1.00 64.69 82 ILE A CA 1
ATOM 673 C C . ILE A 1 82 ? 0.100 -13.518 -13.054 1.00 64.69 82 ILE A C 1
ATOM 675 O O . ILE A 1 82 ? 0.575 -13.341 -14.181 1.00 64.69 82 ILE A O 1
ATOM 679 N N . GLU A 1 83 ? -0.373 -14.683 -12.619 1.00 63.81 83 GLU A N 1
ATOM 680 C CA . GLU A 1 83 ? -0.540 -15.890 -13.435 1.00 63.81 83 GLU A CA 1
ATOM 681 C C . GLU A 1 83 ? -1.652 -15.718 -14.485 1.00 63.81 83 GLU A C 1
ATOM 683 O O . GLU A 1 83 ? -2.456 -14.794 -14.411 1.00 63.81 83 GLU A O 1
ATOM 688 N N . GLU A 1 84 ? -1.704 -16.587 -15.495 1.00 63.34 84 GLU A N 1
ATOM 689 C CA . GLU A 1 84 ? -2.690 -16.461 -16.585 1.00 63.34 84 GLU A CA 1
ATOM 690 C C . GLU A 1 84 ? -4.141 -16.624 -16.107 1.00 63.34 84 GLU A C 1
ATOM 692 O O . GLU A 1 84 ? -5.040 -15.954 -16.626 1.00 63.34 84 GLU A O 1
ATOM 697 N N . GLU A 1 85 ? -4.346 -17.441 -15.072 1.00 62.78 85 GLU A N 1
ATOM 698 C CA . GLU A 1 85 ? -5.620 -17.619 -14.386 1.00 62.78 85 GLU A CA 1
ATOM 699 C C . GLU A 1 85 ? -5.471 -17.302 -12.901 1.00 62.78 85 GLU A C 1
ATOM 701 O O . GLU A 1 85 ? -4.578 -17.810 -12.219 1.00 62.78 85 GLU A O 1
ATOM 706 N N . ILE A 1 86 ? -6.375 -16.469 -12.390 1.00 71.50 86 ILE A N 1
ATOM 707 C CA . ILE A 1 86 ? -6.411 -16.098 -10.980 1.00 71.50 86 ILE A CA 1
ATOM 708 C C . ILE A 1 86 ? -7.843 -16.035 -10.472 1.00 71.50 86 ILE A C 1
ATOM 710 O O . ILE A 1 86 ? -8.777 -15.637 -11.166 1.00 71.50 86 ILE A O 1
ATOM 714 N N . LYS A 1 87 ? -8.022 -16.377 -9.203 1.00 71.06 87 LYS A N 1
ATOM 715 C CA . LYS A 1 87 ? -9.272 -16.126 -8.494 1.00 71.06 87 LYS A CA 1
ATOM 716 C C . LYS A 1 87 ? -9.163 -14.805 -7.753 1.00 71.06 87 LYS A C 1
ATOM 718 O O . LYS A 1 87 ? -8.245 -14.643 -6.956 1.00 71.06 87 LYS A O 1
ATOM 723 N N . ALA A 1 88 ? -10.099 -13.887 -7.972 1.00 68.44 88 ALA A N 1
ATOM 724 C CA . ALA A 1 88 ? -10.109 -12.603 -7.280 1.00 68.44 88 ALA A CA 1
ATOM 725 C C . ALA A 1 88 ? -11.404 -12.408 -6.486 1.00 68.44 88 ALA A C 1
ATOM 727 O O . ALA A 1 88 ? -12.500 -12.736 -6.949 1.00 68.44 88 ALA A O 1
ATOM 728 N N . ILE A 1 89 ? -11.257 -11.865 -5.281 1.00 64.38 89 ILE A N 1
ATOM 729 C CA . ILE A 1 89 ? -12.350 -11.502 -4.383 1.00 64.38 89 ILE A CA 1
ATOM 730 C C . ILE A 1 89 ? -12.191 -10.022 -4.048 1.00 64.38 89 ILE A C 1
ATOM 732 O O . ILE A 1 89 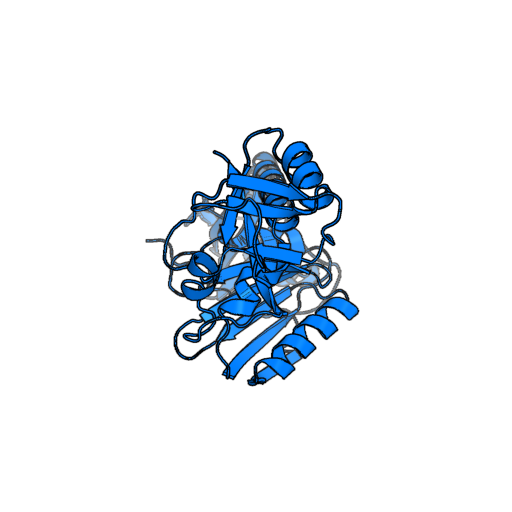? -11.172 -9.606 -3.492 1.00 64.38 89 ILE A O 1
ATOM 736 N N . THR A 1 90 ? -13.179 -9.221 -4.435 1.00 60.09 90 THR A N 1
ATOM 737 C CA . THR A 1 90 ? -13.153 -7.761 -4.289 1.00 60.09 90 THR A CA 1
ATOM 738 C C . THR A 1 90 ? -13.955 -7.333 -3.073 1.00 60.09 90 THR A C 1
ATOM 740 O O . THR A 1 90 ? -15.143 -7.644 -2.969 1.00 60.09 90 THR A O 1
ATOM 743 N N . TYR A 1 91 ? -13.324 -6.554 -2.200 1.00 63.38 91 TYR A N 1
ATOM 744 C CA . TYR A 1 91 ? -13.916 -6.129 -0.946 1.00 63.38 91 TYR A CA 1
ATOM 745 C C . TYR A 1 91 ? -13.926 -4.605 -0.775 1.00 63.38 91 TYR A C 1
ATOM 747 O O . TYR A 1 91 ? -12.869 -3.974 -0.667 1.00 63.38 91 TYR A O 1
ATOM 755 N N . THR A 1 92 ? -15.124 -4.015 -0.690 1.00 58.53 92 THR A N 1
ATOM 756 C CA . THR A 1 92 ? -15.307 -2.552 -0.725 1.00 58.53 92 THR A CA 1
ATOM 757 C C . THR A 1 92 ? -15.226 -1.899 0.653 1.00 58.53 92 THR A C 1
ATOM 759 O O . THR A 1 92 ? -15.873 -2.351 1.601 1.00 58.53 92 THR A O 1
ATOM 762 N N . MET A 1 93 ? -14.478 -0.798 0.761 1.00 61.47 93 MET A N 1
ATOM 763 C CA . MET A 1 93 ? -14.458 0.032 1.965 1.00 61.47 93 MET A CA 1
ATOM 764 C C . MET A 1 93 ? -15.339 1.270 1.799 1.00 61.47 93 MET A C 1
ATOM 766 O O . MET A 1 93 ? -15.425 1.841 0.709 1.00 61.47 93 MET A O 1
ATOM 770 N N . PRO A 1 94 ? -15.932 1.772 2.893 1.00 55.06 94 PRO A N 1
ATOM 771 C CA . PRO A 1 94 ? -16.490 3.108 2.882 1.00 55.06 94 PRO A CA 1
ATOM 772 C C . PRO A 1 94 ? -15.421 4.189 2.654 1.00 55.06 94 PRO A C 1
ATOM 774 O O . PRO A 1 94 ? -14.254 4.043 3.025 1.00 55.06 94 PRO A O 1
ATOM 777 N N . ILE A 1 95 ? -15.854 5.320 2.102 1.00 52.19 95 ILE A N 1
ATOM 778 C CA . ILE A 1 95 ? -15.022 6.512 1.893 1.00 52.19 95 ILE A CA 1
ATOM 779 C C . ILE A 1 95 ? -14.477 7.000 3.252 1.00 52.19 95 ILE A C 1
ATOM 781 O O . ILE A 1 95 ? -15.240 7.157 4.206 1.00 52.19 95 ILE A O 1
ATOM 785 N N . GLY A 1 96 ? -13.159 7.231 3.344 1.00 55.06 96 GLY A N 1
ATOM 786 C CA . GLY A 1 96 ? -12.480 7.783 4.532 1.00 55.06 96 GLY A CA 1
ATOM 787 C C . GLY A 1 96 ? -11.650 6.795 5.367 1.00 55.06 96 GLY A C 1
ATOM 788 O O . GLY A 1 96 ? -10.891 7.230 6.238 1.00 55.06 96 GLY A O 1
ATOM 789 N N . PHE A 1 97 ? -11.739 5.493 5.074 1.00 63.19 97 PHE A N 1
ATOM 790 C CA . PHE A 1 97 ? -10.954 4.433 5.729 1.00 63.19 97 PHE A CA 1
ATOM 791 C C . PHE A 1 97 ? -9.638 4.098 5.006 1.00 63.19 97 PHE A C 1
ATOM 793 O O . PHE A 1 97 ? -8.884 3.234 5.459 1.00 63.19 97 PHE A O 1
ATOM 800 N N . SER A 1 98 ? -9.345 4.790 3.902 1.00 63.03 98 SER A N 1
ATOM 801 C CA . SER A 1 98 ? -8.229 4.472 3.012 1.00 63.03 98 SER A CA 1
ATOM 802 C C . SER A 1 98 ? -6.870 4.521 3.699 1.00 63.03 98 SER A C 1
ATOM 804 O O . SER A 1 98 ? -6.103 3.582 3.552 1.00 63.03 98 SER A O 1
ATOM 806 N N . ASN A 1 99 ? -6.586 5.528 4.528 1.00 63.91 99 ASN A N 1
ATOM 807 C CA . ASN A 1 99 ? -5.289 5.635 5.214 1.00 63.91 99 ASN A CA 1
ATOM 808 C C . ASN A 1 99 ? -5.019 4.469 6.180 1.00 63.91 99 ASN A C 1
ATOM 810 O O . ASN A 1 99 ? -3.887 4.008 6.286 1.00 63.91 99 ASN A O 1
ATOM 814 N N . ILE A 1 100 ? -6.058 3.977 6.867 1.00 69.31 100 ILE A N 1
ATOM 815 C CA . ILE A 1 100 ? -5.937 2.835 7.787 1.00 69.31 100 ILE A CA 1
ATOM 816 C C . ILE A 1 100 ? -5.626 1.572 6.987 1.00 69.31 100 ILE A C 1
ATOM 818 O O . ILE A 1 100 ? -4.749 0.802 7.365 1.00 69.31 100 ILE A O 1
ATOM 822 N N . LEU A 1 101 ? -6.304 1.388 5.852 1.00 69.06 101 LEU A N 1
ATOM 823 C CA . LEU A 1 101 ? -6.046 0.262 4.966 1.00 69.06 101 LEU A CA 1
ATOM 824 C C . LEU A 1 101 ? -4.674 0.374 4.299 1.00 69.06 101 LEU A C 1
ATOM 826 O O . LEU A 1 101 ? -3.970 -0.614 4.219 1.00 69.06 101 LEU A O 1
ATOM 830 N N . ARG A 1 102 ? -4.249 1.559 3.866 1.00 64.56 102 ARG A N 1
ATOM 831 C CA . ARG A 1 102 ? -2.946 1.764 3.223 1.00 64.56 102 ARG A CA 1
ATOM 832 C C . ARG A 1 102 ? -1.771 1.477 4.153 1.00 64.56 102 ARG A C 1
ATOM 834 O O . ARG A 1 102 ? -0.716 1.117 3.656 1.00 64.56 102 ARG A O 1
ATOM 841 N N . GLY A 1 103 ? -1.947 1.610 5.468 1.00 68.62 103 GLY A N 1
ATOM 842 C CA . GLY A 1 103 ? -0.902 1.364 6.464 1.00 68.62 103 GLY A CA 1
ATOM 843 C C . GLY A 1 103 ? -1.071 0.103 7.300 1.00 68.62 103 GLY A C 1
ATOM 844 O O . GLY A 1 103 ? -0.285 -0.100 8.216 1.00 68.62 103 GLY A O 1
ATOM 845 N N . PHE A 1 104 ? -2.075 -0.740 7.039 1.00 71.12 104 PHE A N 1
ATOM 846 C CA . PHE A 1 104 ? -2.415 -1.846 7.945 1.00 71.12 104 PHE A CA 1
ATOM 847 C C . PHE A 1 104 ? -1.257 -2.833 8.174 1.00 71.12 104 PHE A C 1
ATOM 849 O O . PHE A 1 104 ? -1.135 -3.416 9.247 1.00 71.12 104 PHE A O 1
ATOM 856 N N . TYR A 1 105 ? -0.396 -3.001 7.169 1.00 67.56 105 TYR A N 1
ATOM 857 C CA . TYR A 1 105 ? 0.776 -3.871 7.221 1.00 67.56 105 TYR A CA 1
ATOM 858 C C . TYR A 1 105 ? 1.926 -3.279 8.057 1.00 67.56 105 TYR A C 1
ATOM 860 O O . TYR A 1 105 ? 2.855 -4.002 8.405 1.00 67.56 105 TYR A O 1
ATOM 868 N N . LEU A 1 106 ? 1.857 -1.983 8.380 1.00 72.12 106 LEU A N 1
ATOM 869 C CA . LEU A 1 106 ? 2.786 -1.264 9.256 1.00 72.12 106 LEU A CA 1
ATOM 870 C C . LEU A 1 106 ? 2.341 -1.300 10.725 1.00 72.12 106 LEU A C 1
ATOM 872 O O . LEU A 1 106 ? 3.039 -0.780 11.589 1.00 72.12 106 LEU A O 1
ATOM 876 N N . PHE A 1 107 ? 1.153 -1.831 11.027 1.00 79.62 107 PHE A N 1
ATOM 877 C CA . PHE A 1 107 ? 0.619 -1.779 12.382 1.00 79.62 107 PHE A CA 1
ATOM 878 C C . PHE A 1 107 ? 1.372 -2.718 13.315 1.00 79.62 107 PHE A C 1
ATOM 880 O O . PHE A 1 107 ? 1.492 -3.918 13.075 1.00 79.62 107 PHE A O 1
ATOM 887 N N . GLU A 1 108 ? 1.791 -2.161 14.444 1.00 80.56 108 GLU A N 1
ATOM 888 C CA . GLU A 1 108 ? 2.461 -2.890 15.508 1.00 80.56 108 GLU A CA 1
ATOM 889 C C . GLU A 1 108 ? 1.555 -3.025 16.729 1.00 80.56 108 GLU A C 1
ATOM 891 O O . GLU A 1 108 ? 0.581 -2.289 16.905 1.00 80.56 108 GLU A O 1
ATOM 896 N N . ASN A 1 109 ? 1.882 -3.958 17.621 1.00 83.12 109 ASN A N 1
ATOM 897 C CA . ASN A 1 109 ? 1.159 -4.099 18.879 1.00 83.12 109 ASN A CA 1
ATOM 898 C C . ASN A 1 109 ? 1.413 -2.889 19.782 1.00 83.12 109 ASN A C 1
ATOM 900 O O . ASN A 1 109 ? 2.481 -2.744 20.372 1.00 83.12 109 ASN A O 1
ATOM 904 N N . GLN A 1 110 ? 0.389 -2.064 19.966 1.00 85.19 110 GLN A N 1
ATOM 905 C CA . GLN A 1 110 ? 0.436 -0.921 20.872 1.00 85.19 110 GLN A CA 1
ATOM 906 C C . GLN A 1 110 ? 0.024 -1.310 22.293 1.00 85.19 110 GLN A C 1
ATOM 908 O O . GLN A 1 110 ? 0.529 -0.746 23.272 1.00 85.19 110 GLN A O 1
ATOM 913 N N . ILE A 1 111 ? -0.932 -2.239 22.411 1.00 87.12 111 ILE A N 1
ATOM 914 C CA . ILE A 1 111 ? -1.499 -2.737 23.668 1.00 87.12 111 ILE A CA 1
ATOM 915 C C . ILE A 1 111 ? -1.885 -4.205 23.466 1.00 87.12 111 ILE A C 1
ATOM 917 O O . ILE A 1 111 ? -2.512 -4.537 22.465 1.00 87.12 111 ILE A O 1
ATOM 921 N N . MET A 1 112 ? -1.553 -5.075 24.419 1.00 88.19 112 MET A N 1
ATOM 922 C CA . MET A 1 112 ? -1.948 -6.486 24.389 1.00 88.19 112 MET A CA 1
ATOM 923 C C . MET A 1 112 ? -2.588 -6.909 25.703 1.00 88.19 112 MET A C 1
ATOM 925 O O . MET A 1 112 ? -2.119 -6.514 26.772 1.00 88.19 112 MET A O 1
ATOM 929 N N . ASN A 1 113 ? -3.609 -7.761 25.606 1.00 85.75 113 ASN A N 1
ATOM 930 C CA . ASN A 1 113 ? -4.289 -8.415 26.721 1.00 85.75 113 ASN A CA 1
ATOM 931 C C . ASN A 1 113 ? -4.714 -7.440 27.832 1.00 85.75 113 ASN A C 1
ATOM 933 O O . ASN A 1 113 ? -4.638 -7.756 29.023 1.00 85.75 113 ASN A O 1
ATOM 937 N N . TYR A 1 114 ? -5.137 -6.230 27.456 1.00 90.25 114 TYR A N 1
ATOM 938 C CA . TYR A 1 114 ? -5.571 -5.226 28.415 1.00 90.25 114 TYR A CA 1
ATOM 939 C C . TYR A 1 114 ? -6.968 -5.578 28.920 1.00 90.25 114 TYR A C 1
ATOM 941 O O . TYR A 1 114 ? -7.943 -5.543 28.172 1.00 90.25 114 TYR A O 1
ATOM 949 N N . ASN A 1 115 ? -7.053 -5.955 30.194 1.00 89.50 115 ASN A N 1
ATOM 950 C CA . ASN A 1 115 ? -8.312 -6.316 30.831 1.00 89.50 115 ASN A CA 1
ATOM 951 C C . ASN A 1 115 ? -9.072 -5.045 31.226 1.00 89.50 115 ASN A C 1
ATOM 953 O O . ASN A 1 115 ? -8.642 -4.321 32.122 1.00 89.50 115 ASN A O 1
ATOM 957 N N . LEU A 1 116 ? -10.218 -4.810 30.591 1.00 88.44 116 LEU A N 1
ATOM 958 C CA . LEU A 1 116 ? -11.179 -3.800 31.023 1.00 88.44 116 LEU A CA 1
ATOM 959 C C . LEU A 1 116 ? -12.115 -4.405 32.059 1.00 88.44 116 LEU A C 1
ATOM 961 O O . LEU A 1 116 ? -12.747 -5.439 31.812 1.00 88.44 116 LEU A O 1
ATOM 965 N N . THR A 1 117 ? -12.233 -3.727 33.196 1.00 79.06 117 THR A N 1
ATOM 966 C CA . THR A 1 117 ? -13.137 -4.131 34.280 1.00 79.06 117 THR A CA 1
ATOM 967 C C . THR A 1 117 ? -14.311 -3.175 34.446 1.00 79.06 117 THR A C 1
ATOM 969 O O . THR A 1 117 ? -15.331 -3.545 35.021 1.00 79.06 117 THR A O 1
ATOM 972 N N . ASN A 1 118 ? -14.183 -1.946 33.940 1.00 83.31 118 ASN A N 1
ATOM 973 C CA . ASN A 1 118 ? -15.200 -0.912 34.053 1.00 83.31 118 ASN A CA 1
ATOM 974 C C . ASN A 1 118 ? -15.080 0.136 32.926 1.00 83.31 118 ASN A C 1
ATOM 976 O O . ASN A 1 118 ? -14.129 0.154 32.144 1.00 83.31 118 ASN A O 1
ATOM 980 N N . TYR A 1 119 ? -16.056 1.042 32.859 1.00 88.31 119 TYR A N 1
ATOM 981 C CA . TYR A 1 119 ? -16.109 2.104 31.850 1.00 88.31 119 TYR A CA 1
ATOM 982 C C . TYR A 1 119 ? -14.991 3.160 31.986 1.00 88.31 119 TYR A C 1
ATOM 984 O O . TYR A 1 119 ? -14.546 3.715 30.986 1.00 88.31 119 TYR A O 1
ATOM 992 N N . ARG A 1 120 ? -14.463 3.397 33.191 1.00 89.94 120 ARG A N 1
ATOM 993 C CA . ARG A 1 120 ? -13.353 4.339 33.415 1.00 89.94 120 ARG A CA 1
ATOM 994 C C . ARG A 1 120 ? -12.038 3.831 32.822 1.00 89.94 120 ARG A C 1
ATOM 996 O O . ARG A 1 120 ? -11.244 4.622 32.311 1.00 89.94 120 ARG A O 1
ATOM 1003 N N . ASP A 1 121 ? -11.815 2.518 32.868 1.00 89.25 121 ASP A N 1
ATOM 1004 C CA . ASP A 1 121 ? -10.670 1.877 32.215 1.00 89.25 121 ASP A CA 1
ATOM 1005 C C . ASP A 1 121 ? -10.742 2.091 30.692 1.00 89.25 121 ASP A C 1
ATOM 1007 O O . ASP A 1 121 ? -9.733 2.377 30.047 1.00 89.25 121 ASP A O 1
ATOM 1011 N N . TRP A 1 122 ? -11.953 2.025 30.124 1.00 90.50 122 TRP A N 1
ATOM 1012 C CA . TRP A 1 122 ? -12.197 2.271 28.703 1.00 90.50 122 TRP A CA 1
ATOM 1013 C C . TRP A 1 122 ? -11.891 3.719 28.317 1.00 90.50 122 TRP A C 1
ATOM 1015 O O . TRP A 1 122 ? -11.153 3.960 27.363 1.00 90.50 122 TRP A O 1
ATOM 1025 N N . GLU A 1 123 ? -12.369 4.691 29.094 1.00 90.88 123 GLU A N 1
ATOM 1026 C CA . GLU A 1 123 ? -12.039 6.106 28.877 1.00 90.88 123 GLU A CA 1
ATOM 1027 C C . GLU A 1 123 ? -10.531 6.361 28.986 1.00 90.88 123 GLU A C 1
ATOM 1029 O O . GLU A 1 123 ? -9.950 7.071 28.165 1.00 90.88 123 GLU A O 1
ATOM 1034 N N . SER A 1 124 ? -9.868 5.727 29.955 1.00 91.81 124 SER A N 1
ATOM 1035 C CA . SER A 1 124 ? -8.419 5.839 30.148 1.00 91.81 124 SER A CA 1
ATOM 1036 C C . SER A 1 124 ? -7.629 5.255 28.973 1.00 91.81 124 SER A C 1
ATOM 1038 O O . SER A 1 124 ? -6.625 5.835 28.550 1.00 91.81 124 SER A O 1
ATOM 1040 N N . LEU A 1 125 ? -8.090 4.132 28.414 1.00 92.50 125 LEU A N 1
ATOM 1041 C CA . LEU A 1 125 ? -7.538 3.536 27.201 1.00 92.50 125 LEU A CA 1
ATOM 1042 C C . LEU A 1 125 ? -7.663 4.495 26.011 1.00 92.50 125 LEU A C 1
ATOM 1044 O O . LEU A 1 125 ? -6.663 4.758 25.343 1.00 92.50 125 LEU A O 1
ATOM 1048 N N . LEU A 1 126 ? -8.852 5.054 25.771 1.00 91.88 126 LEU A N 1
ATOM 1049 C CA . LEU A 1 126 ? -9.069 6.005 24.677 1.00 91.88 126 LEU A CA 1
ATOM 1050 C C . LEU A 1 126 ? -8.204 7.258 24.836 1.00 91.88 126 LEU A C 1
ATOM 1052 O O . LEU A 1 126 ? -7.566 7.687 23.880 1.00 91.88 126 LEU A O 1
ATOM 1056 N N . LEU A 1 127 ? -8.083 7.792 26.054 1.00 92.88 127 LEU A N 1
ATOM 1057 C CA . LEU A 1 127 ? -7.187 8.914 26.344 1.00 92.88 127 LEU A CA 1
ATOM 1058 C C . LEU A 1 127 ? -5.718 8.572 26.064 1.00 92.88 127 LEU A C 1
ATOM 1060 O O . LEU A 1 127 ? -4.970 9.419 25.574 1.00 92.88 127 LEU A O 1
ATOM 1064 N N . LYS A 1 128 ? -5.282 7.342 26.361 1.00 92.50 128 LYS A N 1
ATOM 1065 C CA . LYS A 1 128 ? -3.922 6.879 26.050 1.00 92.50 128 LYS A CA 1
ATOM 1066 C C . LYS A 1 128 ? -3.685 6.812 24.539 1.00 92.50 128 LYS A C 1
ATOM 1068 O O . LYS A 1 128 ? -2.627 7.246 24.090 1.00 92.50 128 LYS A O 1
ATOM 1073 N N . LEU A 1 129 ? -4.652 6.308 23.771 1.00 92.44 129 LEU A N 1
ATOM 1074 C CA . LEU A 1 129 ? -4.577 6.244 22.306 1.00 92.44 129 LEU A CA 1
ATOM 1075 C C . LEU A 1 129 ? -4.615 7.638 21.665 1.00 92.44 129 LEU A C 1
ATOM 1077 O O . LEU A 1 129 ? -3.831 7.903 20.758 1.00 92.44 129 LEU A O 1
ATOM 1081 N N . ALA A 1 130 ? -5.445 8.547 22.186 1.00 91.56 130 ALA A N 1
ATOM 1082 C CA . ALA A 1 130 ? -5.492 9.955 21.789 1.00 91.56 130 ALA A CA 1
ATOM 1083 C C . ALA A 1 130 ? -4.150 10.662 22.017 1.00 91.56 130 ALA A C 1
ATOM 1085 O O . ALA A 1 130 ? -3.626 11.303 21.111 1.00 91.56 130 ALA A O 1
ATOM 1086 N N . LYS A 1 131 ? -3.536 10.486 23.195 1.00 92.56 131 LYS A N 1
ATOM 1087 C CA . LYS A 1 131 ? -2.207 11.052 23.499 1.00 92.56 131 LYS A CA 1
ATOM 1088 C C . LYS A 1 131 ? -1.106 10.514 22.589 1.00 92.56 131 LYS A C 1
ATOM 1090 O O . LYS A 1 131 ? -0.198 11.257 22.240 1.00 92.56 131 LYS A O 1
ATOM 1095 N N . LYS A 1 132 ? -1.186 9.232 22.228 1.00 90.00 132 LYS A N 1
ATOM 1096 C CA . LYS A 1 132 ? -0.277 8.580 21.278 1.00 90.00 132 LYS A CA 1
ATOM 1097 C C . LYS A 1 132 ? -0.634 8.838 19.812 1.00 90.00 132 LYS A C 1
ATOM 1099 O O . LYS A 1 132 ? 0.023 8.279 18.947 1.00 90.00 132 LYS A O 1
ATOM 1104 N N . ASN A 1 133 ? -1.700 9.593 19.537 1.00 91.56 133 ASN A N 1
ATOM 1105 C CA . ASN A 1 133 ? -2.185 9.869 18.189 1.00 91.56 133 ASN A CA 1
ATOM 1106 C C . ASN A 1 133 ? -2.291 8.603 17.309 1.00 91.56 133 ASN A C 1
ATOM 1108 O O . ASN A 1 133 ? -1.921 8.613 16.139 1.00 91.56 133 ASN A O 1
ATOM 1112 N N . THR A 1 134 ? -2.741 7.483 17.884 1.00 90.25 134 THR A N 1
ATOM 1113 C CA . THR A 1 134 ? -2.636 6.165 17.239 1.00 90.25 134 THR A CA 1
ATOM 1114 C C . THR A 1 134 ? -3.683 5.975 16.142 1.00 90.25 134 THR A C 1
ATOM 1116 O O . THR A 1 134 ? -4.881 6.130 16.386 1.00 90.25 134 THR A O 1
ATOM 1119 N N . THR A 1 135 ? -3.248 5.556 1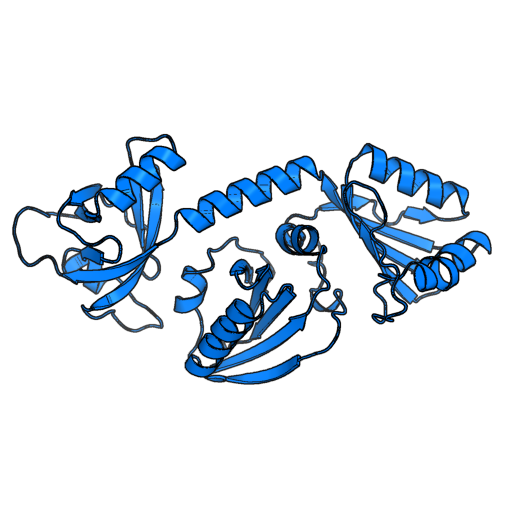4.957 1.00 88.88 135 THR A N 1
ATOM 1120 C CA . THR A 1 135 ? -4.119 5.073 13.877 1.00 88.88 135 THR A CA 1
ATOM 1121 C C . THR A 1 135 ? -3.951 3.560 13.743 1.00 88.88 135 THR A C 1
ATOM 1123 O O . THR A 1 135 ? -2.832 3.055 13.793 1.00 88.88 135 THR A O 1
ATOM 1126 N N . GLY A 1 136 ? -5.053 2.814 13.657 1.00 86.00 136 GLY A N 1
ATOM 1127 C CA . GLY A 1 136 ? -5.010 1.372 13.894 1.00 86.00 136 GLY A CA 1
ATOM 1128 C C . GLY A 1 136 ? -6.365 0.698 14.104 1.00 86.00 136 GLY A C 1
ATOM 1129 O O . GLY A 1 136 ? -7.411 1.195 13.679 1.00 86.00 136 GLY A O 1
ATOM 1130 N N . ILE A 1 137 ? -6.330 -0.438 14.800 1.00 85.44 137 ILE A N 1
ATOM 1131 C CA . ILE A 1 137 ? -7.464 -1.311 15.097 1.00 85.44 137 ILE A CA 1
ATOM 1132 C C . ILE A 1 137 ? -7.467 -1.658 16.588 1.00 85.44 137 ILE A C 1
ATOM 1134 O O . ILE A 1 137 ? -6.450 -2.054 17.160 1.00 85.44 137 ILE A O 1
ATOM 1138 N N . ILE A 1 138 ? -8.637 -1.547 17.210 1.00 88.25 138 ILE A N 1
ATOM 1139 C CA . ILE A 1 138 ? -8.928 -2.113 18.525 1.00 88.25 138 ILE A CA 1
ATOM 1140 C C . ILE A 1 138 ? -9.684 -3.422 18.306 1.00 88.25 138 ILE A C 1
ATOM 1142 O O . ILE A 1 138 ? -10.774 -3.424 17.739 1.00 88.25 138 ILE A O 1
ATOM 1146 N N . GLU A 1 139 ? -9.123 -4.518 18.791 1.00 88.19 139 GLU A N 1
ATOM 1147 C CA . GLU A 1 139 ? -9.811 -5.787 18.978 1.00 88.19 139 GLU A CA 1
ATOM 1148 C C . GLU A 1 139 ? -10.352 -5.847 20.410 1.00 88.19 139 GLU A C 1
ATOM 1150 O O . GLU A 1 139 ? -9.629 -5.586 21.375 1.00 88.19 139 GLU A O 1
ATOM 1155 N N . ILE A 1 140 ? -11.632 -6.179 20.541 1.00 89.12 140 ILE A N 1
ATOM 1156 C CA . ILE A 1 140 ? -12.355 -6.275 21.804 1.00 89.12 140 ILE A CA 1
ATOM 1157 C C . ILE A 1 140 ? -12.976 -7.662 21.903 1.00 89.12 140 ILE A C 1
ATOM 1159 O O . ILE A 1 140 ? -13.932 -7.966 21.194 1.00 89.12 140 ILE A O 1
ATOM 1163 N N . GLU A 1 141 ? -12.509 -8.482 22.833 1.00 89.62 141 GLU A N 1
ATOM 1164 C CA . GLU A 1 141 ? -13.184 -9.726 23.187 1.00 89.62 141 GLU A CA 1
ATOM 1165 C C . GLU A 1 141 ? -14.139 -9.485 24.361 1.00 89.62 141 GLU A C 1
ATOM 1167 O O . GLU A 1 141 ? -13.706 -9.090 25.444 1.00 89.62 141 GLU A O 1
ATOM 1172 N N . ILE A 1 142 ? -15.439 -9.722 24.160 1.00 88.81 142 ILE A N 1
ATOM 1173 C CA . ILE A 1 142 ? -16.481 -9.628 25.192 1.00 88.81 142 ILE A CA 1
ATOM 1174 C C . ILE A 1 142 ? -17.314 -10.908 25.170 1.00 88.81 142 ILE A C 1
ATOM 1176 O O . ILE A 1 142 ? -17.966 -11.204 24.170 1.00 88.81 142 ILE A O 1
ATOM 1180 N N . GLN A 1 143 ? -17.352 -11.641 26.289 1.00 84.00 143 GLN A N 1
ATOM 1181 C CA . GLN A 1 143 ? -18.192 -12.842 26.456 1.00 84.00 143 GLN A CA 1
ATOM 1182 C C . GLN A 1 143 ? -18.005 -13.890 25.334 1.00 84.00 143 GLN A C 1
ATOM 1184 O O . GLN A 1 143 ? -18.974 -14.472 24.850 1.00 84.00 143 GLN A O 1
ATOM 1189 N N . GLY A 1 144 ? -16.760 -14.114 24.899 1.00 80.81 144 GLY A N 1
ATOM 1190 C CA . GLY A 1 144 ? -16.425 -15.081 23.845 1.00 80.81 144 GLY A CA 1
ATOM 1191 C C . GLY A 1 144 ? -16.738 -14.616 22.418 1.00 80.81 144 GLY A C 1
ATOM 1192 O O . GLY A 1 144 ? -16.627 -15.406 21.484 1.00 80.81 144 GLY A O 1
ATOM 1193 N N . GLN A 1 145 ? -17.131 -13.351 22.232 1.00 83.19 145 GLN A N 1
ATOM 1194 C CA . GLN A 1 145 ? -17.264 -12.721 20.919 1.00 83.19 145 GLN A CA 1
ATOM 1195 C C . GLN A 1 145 ? -16.182 -11.663 20.726 1.00 83.19 145 GLN A C 1
ATOM 1197 O O . GLN A 1 145 ? -15.965 -10.828 21.604 1.00 83.19 145 GLN A O 1
ATOM 1202 N N . THR A 1 146 ? -15.545 -11.675 19.559 1.00 82.38 146 THR A N 1
ATOM 1203 C CA . THR A 1 146 ? -14.521 -10.698 19.186 1.00 82.38 146 THR A CA 1
ATOM 1204 C C . THR A 1 146 ? -15.116 -9.641 18.270 1.00 82.38 146 THR A C 1
ATOM 1206 O O . THR A 1 146 ? -15.688 -9.969 17.232 1.00 82.38 146 THR A O 1
ATOM 1209 N N . TYR A 1 147 ? -14.951 -8.380 18.647 1.00 82.94 147 TYR A N 1
ATOM 1210 C CA . TYR A 1 147 ? -15.340 -7.208 17.880 1.00 82.94 147 TYR A CA 1
ATOM 1211 C C . TYR A 1 147 ? -14.109 -6.405 17.486 1.00 82.94 147 TYR A C 1
ATOM 1213 O O . TYR A 1 147 ? -13.112 -6.385 18.203 1.00 82.94 147 TYR A O 1
ATOM 1221 N N . TYR A 1 148 ? -14.205 -5.690 16.376 1.00 81.56 148 TYR A N 1
ATOM 1222 C CA . TYR A 1 148 ? -13.139 -4.850 15.856 1.00 81.56 148 TYR A CA 1
ATOM 1223 C C . TYR A 1 148 ? -13.638 -3.420 15.708 1.00 81.56 148 TYR A C 1
ATOM 1225 O O . TYR A 1 148 ? -14.783 -3.190 15.324 1.00 81.56 148 TYR A O 1
ATOM 1233 N N . MET A 1 149 ? -12.784 -2.447 15.997 1.00 83.06 149 MET A N 1
ATOM 1234 C CA . MET A 1 149 ? -13.049 -1.028 15.775 1.00 83.06 149 MET A CA 1
ATOM 1235 C C . MET A 1 149 ? -11.833 -0.365 15.171 1.00 83.06 149 MET A C 1
ATOM 1237 O O . MET A 1 149 ? -10.703 -0.684 15.527 1.00 83.06 149 MET A O 1
ATOM 1241 N N . LEU A 1 150 ? -12.074 0.598 14.295 1.00 83.94 150 LEU A N 1
ATOM 1242 C CA . LEU A 1 150 ? -11.008 1.381 13.694 1.00 83.94 150 LEU A CA 1
ATOM 1243 C C . LEU A 1 150 ? -10.740 2.614 14.550 1.00 83.94 150 LEU A C 1
ATOM 1245 O O . LEU A 1 150 ? -11.666 3.236 15.074 1.00 83.94 150 LEU A O 1
ATOM 1249 N N . ILE A 1 151 ? -9.465 2.954 14.697 1.00 87.06 151 ILE A N 1
ATOM 1250 C CA . ILE A 1 151 ? -9.023 4.189 15.334 1.00 87.06 151 ILE A CA 1
ATOM 1251 C C . ILE A 1 151 ? -8.248 5.027 14.330 1.00 87.06 151 ILE A C 1
ATOM 1253 O O . ILE A 1 151 ? -7.423 4.515 13.574 1.00 87.06 151 ILE A O 1
ATOM 1257 N N . LYS A 1 152 ? -8.521 6.328 14.327 1.00 86.19 152 LYS A N 1
ATOM 1258 C CA . LYS A 1 152 ? -7.830 7.315 13.504 1.00 86.19 152 LYS A CA 1
ATOM 1259 C C . LYS A 1 152 ? -7.402 8.466 14.393 1.00 86.19 152 LYS A C 1
ATOM 1261 O O . LYS A 1 152 ? -8.243 9.068 15.064 1.00 86.19 152 LYS A O 1
ATOM 1266 N N . SER A 1 153 ? -6.103 8.750 14.410 1.00 86.75 153 SER A N 1
ATOM 1267 C CA . SER A 1 153 ? -5.534 9.834 15.219 1.00 86.75 153 SER A CA 1
ATOM 1268 C C . SER A 1 153 ? -5.983 9.742 16.690 1.00 86.75 153 SER A C 1
ATOM 1270 O O . SER A 1 153 ? -6.370 10.725 17.318 1.00 86.75 153 SER A O 1
ATOM 1272 N N . GLY A 1 154 ? -6.034 8.511 17.208 1.00 84.19 154 GLY A N 1
ATOM 1273 C CA . GLY A 1 154 ? -6.410 8.159 18.574 1.00 84.19 154 GLY A CA 1
ATOM 1274 C C . GLY A 1 154 ? -7.904 8.209 18.910 1.00 84.19 154 GLY A C 1
ATOM 1275 O O . GLY A 1 154 ? -8.271 7.910 20.045 1.00 84.19 154 GLY A O 1
ATOM 1276 N N . ASN A 1 155 ? -8.770 8.532 17.947 1.00 86.19 155 ASN A N 1
ATOM 1277 C CA . ASN A 1 155 ? -10.221 8.536 18.124 1.00 86.19 155 ASN A CA 1
ATOM 1278 C C . ASN A 1 155 ? -10.849 7.309 17.470 1.00 86.19 155 ASN A C 1
ATOM 1280 O O . ASN A 1 155 ? -10.418 6.889 16.396 1.00 86.19 155 ASN A O 1
ATOM 1284 N N . ILE A 1 156 ? -11.899 6.762 18.087 1.00 87.94 156 ILE A N 1
ATOM 1285 C CA . ILE A 1 156 ? -12.701 5.713 17.451 1.00 87.94 156 ILE A CA 1
ATOM 1286 C C . ILE A 1 156 ? -13.352 6.310 16.210 1.00 87.94 156 ILE A C 1
ATOM 1288 O O . ILE A 1 156 ? -14.026 7.339 16.276 1.00 87.94 156 ILE A O 1
ATOM 1292 N N . PHE A 1 157 ? -13.134 5.662 15.077 1.00 83.06 157 PHE A N 1
ATOM 1293 C CA . PHE A 1 157 ? -13.623 6.128 13.800 1.00 83.06 157 PHE A CA 1
ATOM 1294 C C . PHE A 1 157 ? -14.947 5.433 13.479 1.00 83.06 157 PHE A C 1
ATOM 1296 O O . PHE A 1 157 ? -14.982 4.286 13.031 1.00 83.06 157 PHE A O 1
ATOM 1303 N N . LEU A 1 158 ? -16.040 6.144 13.754 1.00 79.56 158 LEU A N 1
ATOM 1304 C CA . LEU A 1 158 ? -17.410 5.672 13.580 1.00 79.56 158 LEU A CA 1
ATOM 1305 C C . LEU A 1 158 ? -18.130 6.512 12.523 1.00 79.56 158 LEU A C 1
ATOM 1307 O O . LEU A 1 158 ? -17.915 7.715 12.387 1.00 79.56 158 LEU A O 1
ATOM 1311 N N . ARG A 1 159 ? -19.024 5.863 11.792 1.00 70.69 159 ARG A N 1
ATOM 1312 C CA . ARG A 1 159 ? -19.964 6.441 10.846 1.00 70.69 159 ARG A CA 1
ATOM 1313 C C . ARG A 1 159 ? -21.302 6.683 11.532 1.00 70.69 159 ARG A C 1
ATOM 1315 O O . ARG A 1 159 ? -21.666 6.041 12.519 1.00 70.69 159 ARG A O 1
ATOM 1322 N N . THR A 1 160 ? -22.063 7.594 10.948 1.00 63.06 160 THR A N 1
ATOM 1323 C CA . THR A 1 160 ? -23.446 7.889 11.334 1.00 63.06 160 THR A CA 1
ATOM 1324 C C . THR A 1 160 ? -24.464 6.904 10.751 1.00 63.06 160 THR A C 1
ATOM 1326 O O . THR A 1 160 ? -25.649 7.029 11.045 1.00 63.06 160 THR A O 1
ATOM 1329 N N . ASP A 1 161 ? -24.039 5.930 9.943 1.00 60.25 161 ASP A N 1
ATOM 1330 C CA . ASP A 1 161 ? -24.930 4.935 9.346 1.00 60.25 161 ASP A CA 1
ATOM 1331 C C . ASP A 1 161 ? -25.227 3.762 10.294 1.00 60.25 161 ASP A C 1
ATOM 1333 O O . ASP A 1 161 ? -24.566 3.556 11.311 1.00 60.25 161 ASP A O 1
ATOM 1337 N N . THR A 1 162 ? -26.273 3.000 9.982 1.00 57.69 162 THR A N 1
ATOM 1338 C CA . THR A 1 162 ? -26.727 1.823 10.744 1.00 57.69 162 THR A CA 1
ATOM 1339 C C . THR A 1 162 ? -26.313 0.507 10.082 1.00 57.69 162 THR A C 1
ATOM 1341 O O . THR A 1 162 ? -26.863 -0.548 10.399 1.00 57.69 162 THR A O 1
ATOM 1344 N N . LEU A 1 163 ? -25.359 0.547 9.145 1.00 57.59 163 LEU A N 1
ATOM 1345 C CA . LEU A 1 163 ? -24.882 -0.651 8.460 1.00 57.59 163 LEU A CA 1
ATOM 1346 C C . LEU A 1 163 ? -24.145 -1.555 9.455 1.00 57.59 163 LEU A C 1
ATOM 1348 O O . LEU A 1 163 ? -23.193 -1.138 10.115 1.00 57.59 163 LEU A O 1
ATOM 1352 N N . ASN A 1 164 ? -24.617 -2.796 9.570 1.00 54.66 164 ASN A N 1
ATOM 1353 C CA . ASN A 1 164 ? -23.970 -3.825 10.370 1.00 54.66 164 ASN A CA 1
ATOM 1354 C C . ASN A 1 164 ? -22.922 -4.547 9.520 1.00 54.66 164 ASN A C 1
ATOM 1356 O O . ASN A 1 164 ? -23.277 -5.196 8.536 1.00 54.66 164 ASN A O 1
ATOM 1360 N N . ASN A 1 165 ? -21.658 -4.472 9.929 1.00 56.50 165 ASN A N 1
ATOM 1361 C CA . ASN A 1 165 ? -20.546 -5.164 9.282 1.00 56.50 165 ASN A CA 1
ATOM 1362 C C . ASN A 1 165 ? -20.032 -6.304 10.171 1.00 56.50 165 ASN A C 1
ATOM 1364 O O . ASN A 1 165 ? -18.867 -6.331 10.567 1.00 56.50 165 ASN A O 1
ATOM 1368 N N . ASN A 1 166 ? -20.908 -7.264 10.486 1.00 66.50 166 ASN A N 1
ATOM 1369 C CA . ASN A 1 166 ? -20.603 -8.418 11.339 1.00 66.50 166 ASN A CA 1
ATOM 1370 C C . ASN A 1 166 ? -19.909 -7.997 12.652 1.00 66.50 166 ASN A C 1
ATOM 1372 O O . ASN A 1 166 ? -20.510 -7.336 13.494 1.00 66.50 166 ASN A O 1
ATOM 1376 N N . ASN A 1 167 ? -18.639 -8.373 12.825 1.00 69.56 167 ASN A N 1
ATOM 1377 C CA . ASN A 1 167 ? -17.863 -8.095 14.031 1.00 69.56 167 ASN A CA 1
ATOM 1378 C C . ASN A 1 167 ? -17.124 -6.744 13.986 1.00 69.56 167 ASN A C 1
ATOM 1380 O O . ASN A 1 167 ? -16.588 -6.326 15.009 1.00 69.56 167 ASN A O 1
ATOM 1384 N N . LEU A 1 168 ? -17.077 -6.048 12.843 1.00 72.31 168 LEU A N 1
ATOM 1385 C CA . LEU A 1 168 ? -16.472 -4.719 12.738 1.00 72.31 168 LEU A CA 1
ATOM 1386 C C . LEU A 1 168 ? -17.512 -3.644 13.043 1.00 72.31 168 LEU A C 1
ATOM 1388 O O . LEU A 1 168 ? -18.461 -3.406 12.295 1.00 72.31 168 LEU A O 1
ATOM 1392 N N . ILE A 1 169 ? -17.288 -2.949 14.145 1.00 73.81 169 ILE A N 1
ATOM 1393 C CA . ILE A 1 169 ? -18.129 -1.867 14.621 1.00 73.81 169 ILE A CA 1
ATOM 1394 C C . ILE A 1 169 ? -17.673 -0.575 13.942 1.00 73.81 169 ILE A C 1
ATOM 1396 O O . ILE A 1 169 ? -16.742 0.095 14.386 1.00 73.81 169 ILE A O 1
ATOM 1400 N N . ILE A 1 170 ? -18.350 -0.234 12.846 1.00 71.50 170 ILE A N 1
ATOM 1401 C CA . ILE A 1 170 ? -18.170 1.043 12.140 1.00 71.50 170 ILE A CA 1
ATOM 1402 C C . ILE A 1 170 ? -19.277 2.052 12.433 1.00 71.50 170 ILE A C 1
ATOM 1404 O O . ILE A 1 170 ? -19.160 3.188 12.009 1.00 71.50 170 ILE A O 1
ATOM 1408 N N . SER A 1 171 ? -20.352 1.667 13.118 1.00 73.31 171 SER A N 1
ATOM 1409 C CA . SER A 1 171 ? -21.535 2.505 13.331 1.00 73.31 171 SER A CA 1
ATOM 1410 C C . SER A 1 171 ? -21.584 3.041 14.759 1.00 73.31 171 SER A C 1
ATOM 1412 O O . SER A 1 171 ? -21.451 2.272 15.715 1.00 73.31 171 SER A O 1
ATOM 1414 N N . SER A 1 172 ? -21.868 4.338 14.917 1.00 80.62 172 SER A N 1
ATOM 1415 C CA . SER A 1 172 ? -22.090 4.960 16.231 1.00 80.62 172 SER A CA 1
ATOM 1416 C C . SER A 1 172 ? -23.217 4.292 17.019 1.00 80.62 172 SER A C 1
ATOM 1418 O O . SER A 1 172 ? -23.126 4.164 18.239 1.00 80.62 172 SER A O 1
ATOM 1420 N N . TYR A 1 173 ? -24.265 3.824 16.337 1.00 81.00 173 TYR A N 1
ATOM 1421 C CA . TYR A 1 173 ? -25.365 3.105 16.978 1.00 81.00 173 TYR A CA 1
ATOM 1422 C C . TYR A 1 173 ? -24.892 1.767 17.561 1.00 81.00 173 TYR A C 1
ATOM 1424 O O . TYR A 1 173 ? -25.067 1.515 18.753 1.00 81.00 173 TYR A O 1
ATOM 1432 N N . TYR A 1 174 ? -24.223 0.942 16.748 1.00 79.44 174 TYR A N 1
ATOM 1433 C CA . TYR A 1 174 ? -23.718 -0.361 17.193 1.00 79.44 174 TYR A CA 1
ATOM 1434 C C . TYR A 1 174 ? -22.643 -0.227 18.270 1.00 79.44 174 TYR A C 1
ATOM 1436 O O . TYR A 1 174 ? -22.628 -1.002 19.224 1.00 79.44 174 TYR A O 1
ATOM 1444 N N . TYR A 1 175 ? -21.781 0.783 18.173 1.00 86.56 175 TYR A N 1
ATOM 1445 C CA . TYR A 1 175 ? -20.809 1.086 19.216 1.00 86.56 175 TYR A CA 1
ATOM 1446 C C . TYR A 1 175 ? -21.477 1.347 20.571 1.00 86.56 175 TYR A C 1
ATOM 1448 O O . TYR A 1 175 ? -21.095 0.746 21.579 1.00 86.56 175 TYR A O 1
ATOM 1456 N N . ASN A 1 176 ? -22.510 2.192 20.591 1.00 87.31 176 ASN A N 1
ATOM 1457 C CA . ASN A 1 176 ? -23.234 2.521 21.815 1.00 87.31 176 ASN A CA 1
ATOM 1458 C C . ASN A 1 176 ? -23.983 1.306 22.388 1.00 87.31 176 ASN A C 1
ATOM 1460 O O . ASN A 1 176 ? -23.831 0.991 23.571 1.00 87.31 176 ASN A O 1
ATOM 1464 N N . GLU A 1 177 ? -24.755 0.601 21.557 1.00 85.81 177 GLU A N 1
ATOM 1465 C CA . GLU A 1 177 ? -25.639 -0.476 22.021 1.00 85.81 177 GLU A CA 1
ATOM 1466 C C . GLU A 1 177 ? -24.925 -1.807 22.286 1.00 85.81 177 GLU A C 1
ATOM 1468 O O . GLU A 1 177 ? -25.337 -2.547 23.181 1.00 85.81 177 GLU A O 1
ATOM 1473 N N . VAL A 1 178 ? -23.861 -2.130 21.542 1.00 83.88 178 VAL A N 1
ATOM 1474 C CA . VAL A 1 178 ? -23.184 -3.435 21.633 1.00 83.88 178 VAL A CA 1
ATOM 1475 C C . VAL A 1 178 ? -21.924 -3.362 22.482 1.00 83.88 178 VAL A C 1
ATOM 1477 O O . VAL A 1 178 ? -21.716 -4.236 23.321 1.00 83.88 178 VAL A O 1
ATOM 1480 N N . ILE A 1 179 ? -21.089 -2.338 22.296 1.00 88.38 179 ILE A N 1
ATOM 1481 C CA . ILE A 1 179 ? -19.794 -2.246 22.982 1.00 88.38 179 ILE A CA 1
ATOM 1482 C C . ILE A 1 179 ? -19.938 -1.480 24.295 1.00 88.38 179 ILE A C 1
ATOM 1484 O O . ILE A 1 179 ? -19.739 -2.045 25.372 1.00 88.38 179 ILE A O 1
ATOM 1488 N N . LEU A 1 180 ? -20.340 -0.207 24.234 1.00 89.75 180 LEU A N 1
ATOM 1489 C CA . LEU A 1 180 ? -20.375 0.655 25.417 1.00 89.75 180 LEU A CA 1
ATOM 1490 C C . LEU A 1 180 ? -21.356 0.172 26.477 1.00 89.75 180 LEU A C 1
ATOM 1492 O O . LEU A 1 180 ? -21.023 0.187 27.660 1.00 89.75 180 LEU A O 1
ATOM 1496 N N . LYS A 1 181 ? -22.547 -0.278 26.077 1.00 89.88 181 LYS A N 1
ATOM 1497 C CA . LYS A 1 181 ? -23.544 -0.823 27.004 1.00 89.88 181 LYS A CA 1
ATOM 1498 C C . LYS A 1 181 ? -23.016 -2.034 27.772 1.00 89.88 181 LYS A C 1
ATOM 1500 O O . LYS A 1 181 ? -23.184 -2.098 28.985 1.00 89.88 181 LYS A O 1
ATOM 1505 N N . LYS A 1 182 ? -22.328 -2.964 27.097 1.00 89.44 182 LYS A N 1
ATOM 1506 C CA . LYS A 1 182 ? -21.728 -4.144 27.745 1.00 89.44 182 LYS A CA 1
ATOM 1507 C C . LYS A 1 182 ? -20.627 -3.744 28.727 1.00 89.44 182 LYS A C 1
ATOM 1509 O O . LYS A 1 182 ? -20.635 -4.221 29.858 1.00 89.44 182 LYS A O 1
ATOM 1514 N N . ILE A 1 183 ? -19.743 -2.824 28.336 1.00 89.12 183 ILE A N 1
ATOM 1515 C CA . ILE A 1 183 ? -18.681 -2.303 29.214 1.00 89.12 183 ILE A CA 1
ATOM 1516 C C . ILE A 1 183 ? -19.281 -1.598 30.442 1.00 89.12 183 ILE A C 1
ATOM 1518 O O . ILE A 1 183 ? -18.858 -1.850 31.569 1.00 89.12 183 ILE A O 1
ATOM 1522 N N . LYS A 1 184 ? -20.298 -0.746 30.251 1.00 89.31 184 LYS A N 1
ATOM 1523 C CA . LYS A 1 184 ? -20.992 -0.039 31.345 1.00 89.31 184 LYS A CA 1
ATOM 1524 C C . LYS A 1 184 ? -21.715 -0.992 32.297 1.00 89.31 184 LYS A C 1
ATOM 1526 O O . LYS A 1 184 ? -21.758 -0.724 33.492 1.00 89.31 184 LYS A O 1
ATOM 1531 N N . ASN A 1 185 ? -22.209 -2.118 31.787 1.00 89.06 185 ASN A N 1
ATOM 1532 C CA . ASN A 1 185 ? -22.820 -3.181 32.585 1.00 89.06 185 ASN A CA 1
ATOM 1533 C C . ASN A 1 185 ? -21.789 -4.115 33.255 1.00 89.06 185 ASN A C 1
ATOM 1535 O O . ASN A 1 185 ? -22.175 -5.138 33.816 1.00 89.06 185 ASN A O 1
ATOM 1539 N N . GLY A 1 186 ? -20.492 -3.792 33.198 1.00 84.00 186 GLY A N 1
ATOM 1540 C CA . GLY A 1 186 ? -19.437 -4.545 33.879 1.00 84.00 186 GLY A CA 1
ATOM 1541 C C . GLY A 1 186 ? -19.012 -5.829 33.167 1.00 84.00 186 GLY A C 1
ATOM 1542 O O . GLY A 1 186 ? -18.444 -6.719 33.800 1.00 84.00 186 GLY A O 1
ATOM 1543 N N . ALA A 1 187 ? -19.280 -5.964 31.863 1.00 86.38 187 ALA A N 1
ATOM 1544 C CA . ALA A 1 187 ? -18.764 -7.095 31.103 1.00 86.38 187 ALA A CA 1
ATOM 1545 C C . ALA A 1 187 ? -17.228 -7.070 31.103 1.00 86.38 187 ALA A C 1
ATOM 1547 O O . ALA A 1 187 ? -16.607 -6.060 30.766 1.00 86.38 187 ALA A O 1
ATOM 1548 N N . ARG A 1 188 ? -16.612 -8.204 31.444 1.00 86.75 188 ARG A N 1
ATOM 1549 C CA . ARG A 1 188 ? -15.165 -8.373 31.313 1.00 86.75 188 ARG A CA 1
ATOM 1550 C C . ARG A 1 188 ? -14.798 -8.352 29.834 1.00 86.75 188 ARG A C 1
ATOM 1552 O O . ARG A 1 188 ? -15.328 -9.159 29.069 1.00 86.75 188 ARG A O 1
ATOM 1559 N N . CYS A 1 189 ? -13.883 -7.460 29.467 1.00 90.62 189 CYS A N 1
ATOM 1560 C CA . CYS A 1 189 ? -13.397 -7.353 28.097 1.00 90.62 189 CYS A CA 1
ATOM 1561 C C . CYS A 1 189 ? -11.875 -7.504 28.056 1.00 90.62 189 CYS A C 1
ATOM 1563 O O . CYS A 1 189 ? -11.178 -6.987 28.934 1.00 90.62 189 CYS A O 1
ATOM 1565 N N . ILE A 1 190 ? -11.361 -8.178 27.031 1.00 91.31 190 ILE A N 1
ATOM 1566 C CA . ILE A 1 190 ? -9.927 -8.224 26.729 1.00 91.31 190 ILE A CA 1
ATOM 1567 C C . ILE A 1 190 ? -9.696 -7.362 25.494 1.00 91.31 190 ILE A C 1
ATOM 1569 O O . ILE A 1 190 ? -10.375 -7.536 24.484 1.00 91.31 190 ILE A O 1
ATOM 1573 N N . ILE A 1 191 ? -8.763 -6.417 25.592 1.00 90.25 191 ILE A N 1
ATOM 1574 C CA . ILE A 1 191 ? -8.423 -5.505 24.505 1.00 90.25 191 ILE A CA 1
ATOM 1575 C C . ILE A 1 191 ? -7.029 -5.786 23.966 1.00 90.25 191 ILE A C 1
ATOM 1577 O O . ILE A 1 191 ? -6.049 -5.789 24.720 1.00 90.25 191 ILE A O 1
ATOM 1581 N N . ASN A 1 192 ? -6.946 -5.876 22.644 1.00 87.94 192 ASN A N 1
ATOM 1582 C CA . ASN A 1 192 ? -5.704 -5.765 21.894 1.00 87.94 192 ASN A CA 1
ATOM 1583 C C . ASN A 1 192 ? -5.789 -4.534 20.985 1.00 87.94 192 ASN A C 1
ATOM 1585 O O . ASN A 1 192 ? -6.815 -4.289 20.355 1.00 87.94 192 ASN A O 1
ATOM 1589 N N . VAL A 1 193 ? -4.724 -3.737 20.919 1.00 88.38 193 VAL A N 1
ATOM 1590 C CA . VAL A 1 193 ? -4.629 -2.606 19.990 1.00 88.38 193 VAL A CA 1
ATOM 1591 C C . VAL A 1 193 ? -3.413 -2.797 19.111 1.00 88.38 193 VAL A C 1
ATOM 1593 O O . VAL A 1 193 ? -2.288 -2.883 19.608 1.00 88.38 193 VAL A O 1
ATOM 1596 N N . THR A 1 194 ? -3.657 -2.807 17.809 1.00 86.44 194 THR A N 1
ATOM 1597 C CA . THR A 1 194 ? -2.631 -2.778 16.770 1.00 86.44 194 THR A CA 1
ATOM 1598 C C . THR A 1 194 ? -2.702 -1.439 16.059 1.00 86.44 194 THR A C 1
ATOM 1600 O O . THR A 1 194 ? -3.786 -0.934 15.784 1.00 86.44 194 THR A O 1
ATOM 1603 N N . GLY A 1 195 ? -1.567 -0.808 15.809 1.00 86.62 195 GLY A N 1
ATOM 1604 C CA . GLY A 1 195 ? -1.543 0.501 15.179 1.00 86.62 195 GLY A CA 1
ATOM 1605 C C . GLY A 1 195 ? -0.156 1.108 15.147 1.00 86.62 195 GLY A C 1
ATOM 1606 O O . GLY A 1 195 ? 0.826 0.504 15.575 1.00 86.62 195 GLY A O 1
ATOM 1607 N N . ILE A 1 196 ? -0.114 2.332 14.657 1.00 88.50 196 ILE A N 1
ATOM 1608 C CA . ILE A 1 196 ? 1.088 3.137 14.463 1.00 88.50 196 ILE A CA 1
ATOM 1609 C C . ILE A 1 196 ? 0.765 4.587 14.846 1.00 88.50 196 ILE A C 1
ATOM 1611 O O . ILE A 1 196 ? -0.409 4.983 14.873 1.00 88.50 196 ILE A O 1
ATOM 1615 N N . ASP A 1 197 ? 1.776 5.384 15.188 1.00 90.50 197 ASP A N 1
ATOM 1616 C CA . ASP A 1 197 ? 1.580 6.826 15.345 1.00 90.50 197 ASP A CA 1
ATOM 1617 C C . ASP A 1 197 ? 1.096 7.433 14.015 1.00 90.50 197 ASP A C 1
ATOM 1619 O O . ASP A 1 197 ? 1.600 7.104 12.942 1.00 90.50 197 ASP A O 1
ATOM 1623 N N . ASN A 1 198 ? 0.083 8.304 14.053 1.00 86.81 198 ASN A N 1
ATOM 1624 C CA . ASN A 1 198 ? -0.507 8.830 12.822 1.00 86.81 198 ASN A CA 1
ATOM 1625 C C . ASN A 1 198 ? 0.463 9.702 12.009 1.00 86.81 198 ASN A C 1
ATOM 1627 O O . ASN A 1 198 ? 0.314 9.766 10.793 1.00 86.81 198 ASN A O 1
ATOM 1631 N N . LYS A 1 199 ? 1.435 10.379 12.636 1.00 87.94 199 LYS A N 1
ATOM 1632 C CA . LYS A 1 199 ? 2.439 11.149 11.883 1.00 87.94 199 LYS A CA 1
ATOM 1633 C C . LYS A 1 199 ? 3.395 10.211 11.165 1.00 87.94 199 LYS A C 1
ATOM 1635 O O . LYS A 1 199 ? 3.633 10.399 9.979 1.00 87.94 199 LYS A O 1
ATOM 1640 N N . GLU A 1 200 ? 3.858 9.174 11.859 1.00 87.75 200 GLU A N 1
ATOM 1641 C CA . GLU A 1 200 ? 4.691 8.128 11.263 1.00 87.75 200 GLU A CA 1
ATOM 1642 C C . GLU A 1 200 ? 3.962 7.434 10.101 1.00 87.75 200 GLU A C 1
ATOM 1644 O O . GLU A 1 200 ? 4.536 7.243 9.030 1.00 87.75 200 GLU A O 1
ATOM 1649 N N . LEU A 1 201 ? 2.666 7.141 10.259 1.00 84.44 201 LEU A N 1
ATOM 1650 C CA . LEU A 1 201 ? 1.835 6.631 9.171 1.00 84.44 201 LEU A CA 1
ATOM 1651 C C . LEU A 1 201 ? 1.806 7.588 7.977 1.00 84.44 201 LEU A C 1
ATOM 1653 O O . LEU A 1 201 ? 2.026 7.160 6.850 1.00 84.44 201 LEU A O 1
ATOM 1657 N N . GLU A 1 202 ? 1.522 8.872 8.196 1.00 84.00 202 GLU A N 1
ATOM 1658 C CA . GLU A 1 202 ? 1.475 9.863 7.115 1.00 84.00 202 GLU A CA 1
ATOM 1659 C C . GLU A 1 202 ? 2.820 10.011 6.397 1.00 84.00 202 GLU A C 1
ATOM 1661 O O . GLU A 1 202 ? 2.844 10.159 5.176 1.00 84.00 202 GLU A O 1
ATOM 1666 N N . GLU A 1 203 ? 3.932 9.948 7.126 1.00 86.06 203 GLU A N 1
ATOM 1667 C CA . GLU A 1 203 ? 5.280 9.946 6.556 1.00 86.06 203 GLU A CA 1
ATOM 1668 C C . GLU A 1 203 ? 5.516 8.699 5.703 1.00 86.06 203 GLU A C 1
ATOM 1670 O O . GLU A 1 203 ? 5.889 8.830 4.539 1.00 86.06 203 GLU A O 1
ATOM 1675 N N . LYS A 1 204 ? 5.193 7.505 6.213 1.00 80.25 204 LYS A N 1
ATOM 1676 C CA . LYS A 1 204 ? 5.312 6.247 5.459 1.00 80.25 204 LYS A CA 1
ATOM 1677 C C . LYS A 1 204 ? 4.438 6.228 4.210 1.00 80.25 204 LYS A C 1
ATOM 1679 O O . LYS A 1 204 ? 4.885 5.796 3.150 1.00 80.25 204 LYS A O 1
ATOM 1684 N N . LEU A 1 205 ? 3.210 6.736 4.302 1.00 76.81 205 LEU A N 1
ATOM 1685 C CA . LEU A 1 205 ? 2.316 6.851 3.152 1.00 76.81 205 LEU A CA 1
ATOM 1686 C C . LEU A 1 205 ? 2.868 7.819 2.100 1.00 76.81 205 LEU A C 1
ATOM 1688 O O . LEU A 1 205 ? 2.823 7.497 0.917 1.00 76.81 205 LEU A O 1
ATOM 1692 N N . LYS A 1 206 ? 3.447 8.955 2.512 1.00 81.62 206 LYS A N 1
ATOM 1693 C CA . LYS A 1 206 ? 4.113 9.896 1.595 1.00 81.62 206 LYS A CA 1
ATOM 1694 C C . LYS A 1 206 ? 5.365 9.298 0.958 1.00 81.62 206 LYS A C 1
ATOM 1696 O O . LYS A 1 206 ? 5.548 9.439 -0.248 1.00 81.62 206 LYS A O 1
ATOM 1701 N N . GLU A 1 207 ? 6.212 8.625 1.738 1.00 79.94 207 GLU A N 1
ATOM 1702 C CA . GLU A 1 207 ? 7.385 7.898 1.233 1.00 79.94 207 GLU A CA 1
ATOM 1703 C C . GLU A 1 207 ? 6.970 6.887 0.164 1.00 79.94 207 GLU A C 1
ATOM 1705 O O . GLU A 1 207 ? 7.595 6.794 -0.893 1.00 79.94 207 GLU A O 1
ATOM 1710 N N . ASN A 1 208 ? 5.883 6.160 0.415 1.00 72.62 208 ASN A N 1
ATOM 1711 C CA . ASN A 1 208 ? 5.347 5.209 -0.540 1.00 72.62 208 ASN A CA 1
ATOM 1712 C C . ASN A 1 208 ? 4.795 5.909 -1.777 1.00 72.62 208 ASN A C 1
ATOM 1714 O O . ASN A 1 208 ? 5.189 5.538 -2.878 1.00 72.62 208 ASN A O 1
ATOM 1718 N N . ASP A 1 209 ? 3.982 6.953 -1.639 1.00 75.31 209 ASP A N 1
ATOM 1719 C CA . ASP A 1 209 ? 3.467 7.702 -2.792 1.00 75.31 209 ASP A CA 1
ATOM 1720 C C . ASP A 1 209 ? 4.603 8.209 -3.690 1.00 75.31 209 ASP A C 1
ATOM 1722 O O . ASP A 1 209 ? 4.527 8.088 -4.915 1.00 75.31 209 ASP A O 1
ATOM 1726 N N . ILE A 1 210 ? 5.713 8.652 -3.091 1.00 81.62 210 ILE A N 1
ATOM 1727 C CA . ILE A 1 210 ? 6.937 8.988 -3.819 1.00 81.62 210 ILE A CA 1
ATOM 1728 C C . ILE A 1 210 ? 7.509 7.751 -4.524 1.00 81.62 210 ILE A C 1
ATOM 1730 O O . ILE A 1 210 ? 7.647 7.782 -5.746 1.00 81.62 210 ILE A O 1
ATOM 1734 N N . LYS A 1 211 ? 7.789 6.645 -3.819 1.00 76.00 211 LYS A N 1
ATOM 1735 C CA . LYS A 1 211 ? 8.307 5.399 -4.431 1.00 76.00 211 LYS A CA 1
ATOM 1736 C C . LYS A 1 211 ? 7.439 4.931 -5.603 1.00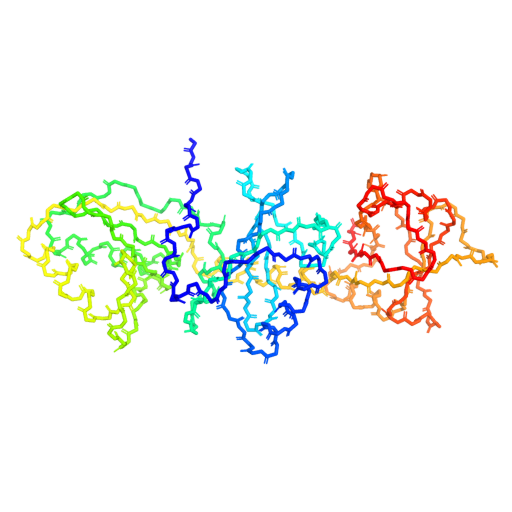 76.00 211 LYS A C 1
ATOM 1738 O O . LYS A 1 211 ? 7.963 4.608 -6.666 1.00 76.00 211 LYS A O 1
ATOM 1743 N N . HIS A 1 212 ? 6.119 4.924 -5.431 1.00 72.44 212 HIS A N 1
ATOM 1744 C CA . HIS A 1 212 ? 5.153 4.539 -6.456 1.00 72.44 212 HIS A CA 1
ATOM 1745 C C . HIS A 1 212 ? 5.192 5.496 -7.652 1.00 72.44 212 HIS A C 1
ATOM 1747 O O . HIS A 1 212 ? 5.199 5.035 -8.794 1.00 72.44 212 HIS A O 1
ATOM 1753 N N . SER A 1 213 ? 5.300 6.806 -7.406 1.00 77.31 213 SER A N 1
ATOM 1754 C CA . SER A 1 213 ? 5.413 7.822 -8.457 1.00 77.31 213 SER A CA 1
ATOM 1755 C C . SER A 1 213 ? 6.695 7.720 -9.279 1.00 77.31 213 SER A C 1
ATOM 1757 O O . SER A 1 213 ? 6.738 8.265 -10.377 1.00 77.31 213 SER A O 1
ATOM 1759 N N . LEU A 1 214 ? 7.734 7.038 -8.786 1.00 84.00 214 LEU A N 1
ATOM 1760 C CA . LEU A 1 214 ? 9.001 6.849 -9.493 1.00 84.00 214 LEU A CA 1
ATOM 1761 C C . LEU A 1 214 ? 8.971 5.648 -10.447 1.00 84.00 214 LEU A C 1
ATOM 1763 O O . LEU A 1 214 ? 9.738 5.614 -11.406 1.00 84.00 214 LEU A O 1
ATOM 1767 N N . VAL A 1 215 ? 8.085 4.677 -10.230 1.00 82.44 215 VAL A N 1
ATOM 1768 C CA . VAL A 1 215 ? 8.016 3.476 -11.070 1.00 82.44 215 VAL A CA 1
ATOM 1769 C C . VAL A 1 215 ? 7.401 3.812 -12.435 1.00 82.44 215 VAL A C 1
ATOM 1771 O O . VAL A 1 215 ? 6.429 4.564 -12.528 1.00 82.44 215 VAL A O 1
ATOM 1774 N N . ARG A 1 216 ? 7.970 3.283 -13.520 1.00 85.25 216 ARG A N 1
ATOM 1775 C CA . ARG A 1 216 ? 7.504 3.511 -14.899 1.00 85.25 216 ARG A CA 1
ATOM 1776 C C . ARG A 1 216 ? 7.263 2.192 -15.618 1.00 85.25 216 ARG A C 1
ATOM 1778 O O . ARG A 1 216 ? 8.001 1.235 -15.417 1.00 85.25 216 ARG A O 1
ATOM 1785 N N . GLU A 1 217 ? 6.247 2.169 -16.472 1.00 85.44 217 GLU A N 1
ATOM 1786 C CA . GLU A 1 217 ? 5.994 1.091 -17.429 1.00 85.44 217 GLU A CA 1
ATOM 1787 C C . GLU A 1 217 ? 6.394 1.580 -18.817 1.00 85.44 217 GLU A C 1
ATOM 1789 O O . GLU A 1 217 ? 5.758 2.493 -19.340 1.00 85.44 217 GLU A O 1
ATOM 1794 N N . LEU A 1 218 ? 7.452 1.009 -19.387 1.00 87.94 218 LEU A N 1
ATOM 1795 C CA . LEU A 1 218 ? 8.067 1.508 -20.615 1.00 87.94 218 LEU A CA 1
ATOM 1796 C C . LEU A 1 218 ? 8.117 0.422 -21.684 1.00 87.94 218 LEU A C 1
ATOM 1798 O O . LEU A 1 218 ? 8.474 -0.719 -21.395 1.00 87.94 218 LEU A O 1
ATOM 1802 N N . GLU A 1 219 ? 7.790 0.788 -22.920 1.00 90.12 219 GLU A N 1
ATOM 1803 C CA . GLU A 1 219 ? 7.979 -0.039 -24.111 1.00 90.12 219 GLU A CA 1
ATOM 1804 C C . GLU A 1 219 ? 9.473 -0.258 -24.367 1.00 90.12 219 GLU A C 1
ATOM 1806 O O . GLU A 1 219 ? 10.257 0.690 -24.472 1.00 90.12 219 GLU A O 1
ATOM 1811 N N . VAL A 1 220 ? 9.871 -1.520 -24.498 1.00 89.25 220 VAL A N 1
ATOM 1812 C CA . VAL A 1 220 ? 11.247 -1.911 -24.785 1.00 89.25 220 VAL A CA 1
ATOM 1813 C C . VAL A 1 220 ? 11.536 -1.752 -26.265 1.00 89.25 220 VAL A C 1
ATOM 1815 O O . VAL A 1 220 ? 10.901 -2.379 -27.114 1.00 89.25 220 VAL A O 1
ATOM 1818 N N . ARG A 1 221 ? 12.582 -0.984 -26.569 1.00 90.19 221 ARG A N 1
ATOM 1819 C CA . ARG A 1 221 ? 13.187 -0.928 -27.899 1.00 90.19 221 ARG A CA 1
ATOM 1820 C C . ARG A 1 221 ? 14.630 -1.388 -27.847 1.00 90.19 221 ARG A C 1
ATOM 1822 O O . ARG A 1 221 ? 15.425 -0.945 -27.022 1.00 90.19 221 ARG A O 1
ATOM 1829 N N . GLU A 1 222 ? 14.976 -2.267 -28.774 1.00 87.00 222 GLU A N 1
ATOM 1830 C CA . GLU A 1 222 ? 16.356 -2.690 -28.959 1.00 87.00 222 GLU A CA 1
ATOM 1831 C C . GLU A 1 222 ? 17.196 -1.554 -29.558 1.00 87.00 222 GLU A C 1
ATOM 1833 O O . GLU A 1 222 ? 16.831 -0.948 -30.571 1.00 87.00 222 GLU A O 1
ATOM 1838 N N . ALA A 1 223 ? 18.337 -1.265 -28.934 1.00 82.38 223 ALA A N 1
ATOM 1839 C CA . ALA A 1 223 ? 19.278 -0.272 -29.433 1.00 82.38 223 ALA A CA 1
ATOM 1840 C C . ALA A 1 223 ? 19.999 -0.786 -30.697 1.00 82.38 223 ALA A C 1
ATOM 1842 O O . ALA A 1 223 ? 20.858 -1.660 -30.625 1.00 82.38 223 ALA A O 1
ATOM 1843 N N . LYS A 1 224 ? 19.692 -0.211 -31.868 1.00 65.06 224 LYS A N 1
ATOM 1844 C CA . LYS A 1 224 ? 20.188 -0.663 -33.189 1.00 65.06 224 LYS A CA 1
ATOM 1845 C C . LYS A 1 224 ? 21.599 -0.172 -33.593 1.00 65.06 224 LYS A C 1
ATOM 1847 O O . LYS A 1 224 ? 21.878 -0.127 -34.781 1.00 65.06 224 LYS A O 1
ATOM 1852 N N . PHE A 1 225 ? 22.495 0.122 -32.643 1.00 50.59 225 PHE A N 1
ATOM 1853 C CA . PHE A 1 225 ? 23.869 0.671 -32.806 1.00 50.59 225 PHE A CA 1
ATOM 1854 C C . PHE A 1 225 ? 24.016 2.202 -32.979 1.00 50.59 225 PHE A C 1
ATOM 1856 O O . PHE A 1 225 ? 23.729 2.754 -34.032 1.00 50.59 225 PHE A O 1
ATOM 1863 N N . PHE A 1 226 ? 24.536 2.864 -31.930 1.00 45.00 226 PHE A N 1
ATOM 1864 C CA . PHE A 1 226 ? 25.808 3.622 -31.850 1.00 45.00 226 PHE A CA 1
ATOM 1865 C C . PHE A 1 226 ? 25.933 4.172 -30.406 1.00 45.00 226 PHE A C 1
ATOM 1867 O O . PHE A 1 226 ? 25.165 5.037 -29.991 1.00 45.00 226 PHE A O 1
ATOM 1874 N N . GLY A 1 227 ? 26.896 3.674 -29.618 1.00 53.75 227 GLY A N 1
ATOM 1875 C CA . GLY A 1 227 ? 27.333 4.326 -28.369 1.00 53.75 227 GLY A CA 1
ATOM 1876 C C . GLY A 1 227 ? 26.739 3.847 -27.034 1.00 53.75 227 GLY A C 1
ATOM 1877 O O . GLY A 1 227 ? 26.972 4.513 -26.028 1.00 53.75 227 GLY A O 1
ATOM 1878 N N . LEU A 1 228 ? 26.009 2.727 -26.993 1.00 54.25 228 LEU A N 1
ATOM 1879 C CA . LEU A 1 228 ? 25.695 2.005 -25.751 1.00 54.25 228 LEU A CA 1
ATOM 1880 C C . LEU A 1 228 ? 26.543 0.727 -25.728 1.00 54.25 228 LEU A C 1
ATOM 1882 O O . LEU A 1 228 ? 26.289 -0.194 -26.501 1.00 54.25 228 LEU A O 1
ATOM 1886 N N . SER A 1 229 ? 27.589 0.692 -24.906 1.00 54.97 229 SER A N 1
ATOM 1887 C CA . SER A 1 229 ? 28.397 -0.506 -24.657 1.00 54.97 229 SER A CA 1
ATOM 1888 C C . SER A 1 229 ? 28.231 -0.943 -23.200 1.00 54.97 229 SER A C 1
ATOM 1890 O O . SER A 1 229 ? 27.995 -0.126 -22.314 1.00 54.97 229 SER A O 1
ATOM 1892 N N . GLY A 1 230 ? 28.320 -2.247 -22.933 1.00 64.50 230 GLY A N 1
ATOM 1893 C CA . GLY A 1 230 ? 28.166 -2.780 -21.575 1.00 64.50 230 GLY A CA 1
ATOM 1894 C C . GLY A 1 230 ? 26.723 -2.716 -21.057 1.00 64.50 230 GLY A C 1
ATOM 1895 O O . GLY A 1 230 ? 25.802 -3.147 -21.747 1.00 64.50 230 GLY A O 1
ATOM 1896 N N . ASN A 1 231 ? 26.535 -2.215 -19.830 1.00 73.75 231 ASN A N 1
ATOM 1897 C CA . ASN A 1 231 ? 25.231 -2.126 -19.157 1.00 73.75 231 ASN A CA 1
ATOM 1898 C C . ASN A 1 231 ? 24.573 -0.735 -19.290 1.00 73.75 231 ASN A C 1
ATOM 1900 O O . ASN A 1 231 ? 23.773 -0.363 -18.441 1.00 73.75 231 ASN A O 1
ATOM 1904 N N . THR A 1 232 ? 24.921 0.084 -20.285 1.00 81.19 232 THR A N 1
ATOM 1905 C CA . THR A 1 232 ? 24.279 1.400 -20.453 1.00 81.19 232 THR A CA 1
ATOM 1906 C C . THR A 1 232 ? 22.889 1.253 -21.072 1.00 81.19 232 THR A C 1
ATOM 1908 O O . THR A 1 232 ? 22.710 0.531 -22.054 1.00 81.19 232 THR A O 1
ATOM 1911 N N . ILE A 1 233 ? 21.915 1.976 -20.526 1.00 86.56 233 ILE A N 1
ATOM 1912 C CA . ILE A 1 233 ? 20.529 2.037 -21.013 1.00 86.56 233 ILE A CA 1
ATOM 1913 C C . ILE A 1 233 ? 20.168 3.489 -21.342 1.00 86.56 233 ILE A C 1
ATOM 1915 O O . ILE A 1 233 ? 20.723 4.397 -20.720 1.00 86.56 233 ILE A O 1
ATOM 1919 N N . SER A 1 234 ? 19.231 3.723 -22.265 1.00 89.56 234 SER A N 1
ATOM 1920 C CA . SER A 1 234 ? 18.728 5.082 -22.525 1.00 89.56 234 SER A CA 1
ATOM 1921 C C . SER A 1 234 ? 17.282 5.254 -22.082 1.00 89.56 234 SER A C 1
ATOM 1923 O O . SER A 1 234 ? 16.431 4.402 -22.350 1.00 89.56 234 SER A O 1
ATOM 1925 N N . LEU A 1 235 ? 17.016 6.395 -21.452 1.00 90.75 235 LEU A N 1
ATOM 1926 C CA . LEU A 1 235 ? 15.693 6.845 -21.029 1.00 90.75 235 LEU A CA 1
ATOM 1927 C C . LEU A 1 235 ? 15.441 8.263 -21.538 1.00 90.75 235 LEU A C 1
ATOM 1929 O O . LEU A 1 235 ? 16.386 9.010 -21.805 1.00 90.75 235 LEU A O 1
ATOM 1933 N N . SER A 1 236 ? 14.166 8.638 -21.629 1.00 92.19 236 SER A N 1
ATOM 1934 C CA . SER A 1 236 ? 13.784 10.027 -21.878 1.00 92.19 236 SER A CA 1
ATOM 1935 C C . SER A 1 236 ? 14.397 10.951 -20.824 1.00 92.19 236 SER A C 1
ATOM 1937 O O . SER A 1 236 ? 14.401 10.630 -19.630 1.00 92.19 236 SER A O 1
ATOM 1939 N N . GLN A 1 237 ? 14.877 12.114 -21.272 1.00 91.25 237 GLN A N 1
ATOM 1940 C CA . GLN A 1 237 ? 15.338 13.187 -20.387 1.00 91.25 237 GLN A CA 1
ATOM 1941 C C . GLN A 1 237 ? 14.270 13.543 -19.338 1.00 91.25 237 GLN A C 1
ATOM 1943 O O . GLN A 1 237 ? 14.608 13.740 -18.177 1.00 91.25 237 GLN A O 1
ATOM 1948 N N . GLU A 1 238 ? 12.988 13.529 -19.713 1.00 91.44 238 GLU A N 1
ATOM 1949 C CA . GLU A 1 238 ? 11.868 13.847 -18.818 1.00 91.44 238 GLU A CA 1
ATOM 1950 C C . GLU A 1 238 ? 11.789 12.895 -17.614 1.00 91.44 238 GLU A C 1
ATOM 1952 O O . GLU A 1 238 ? 11.591 13.334 -16.481 1.00 91.44 238 GLU A O 1
ATOM 1957 N N . ILE A 1 239 ? 11.996 11.590 -17.834 1.00 90.81 239 ILE A N 1
ATOM 1958 C CA . ILE A 1 239 ? 12.001 10.597 -16.748 1.00 90.81 239 ILE A CA 1
ATOM 1959 C C . ILE A 1 239 ? 13.176 10.852 -15.805 1.00 90.81 239 ILE A C 1
ATOM 1961 O O . ILE A 1 239 ? 13.007 10.812 -14.586 1.00 90.81 239 ILE A O 1
ATOM 1965 N N . ILE A 1 240 ? 14.359 11.112 -16.365 1.00 89.44 240 ILE A N 1
ATOM 1966 C CA . ILE A 1 240 ? 15.573 11.339 -15.578 1.00 89.44 240 ILE A CA 1
ATOM 1967 C C . ILE A 1 240 ? 15.441 12.622 -14.758 1.00 89.44 240 ILE A C 1
ATOM 1969 O O . ILE A 1 240 ? 15.698 12.583 -13.559 1.00 89.44 240 ILE A O 1
ATOM 1973 N N . ASP A 1 241 ? 14.977 13.722 -15.351 1.00 90.31 241 ASP A N 1
ATOM 1974 C CA . ASP A 1 241 ? 14.776 14.994 -14.648 1.00 90.31 241 ASP A CA 1
ATOM 1975 C C . ASP A 1 241 ? 13.752 14.855 -13.514 1.00 90.31 241 ASP A C 1
ATOM 1977 O O . ASP A 1 241 ? 13.962 15.353 -12.400 1.00 90.31 241 ASP A O 1
ATOM 1981 N N . PHE A 1 242 ? 12.663 14.120 -13.759 1.00 91.25 242 PHE A N 1
ATOM 1982 C CA . PHE A 1 242 ? 11.676 13.807 -12.730 1.00 91.25 242 PHE A CA 1
ATOM 1983 C C . PHE A 1 242 ? 12.286 12.990 -11.579 1.00 91.25 242 PHE A C 1
ATOM 1985 O O . PHE A 1 242 ? 12.072 13.313 -10.410 1.00 91.25 242 PHE A O 1
ATOM 1992 N N . TRP A 1 243 ? 13.082 11.960 -11.872 1.00 91.12 243 TRP A N 1
ATOM 1993 C CA . TRP A 1 243 ? 13.734 11.164 -10.830 1.00 91.12 243 TRP A CA 1
ATOM 1994 C C . TRP A 1 243 ? 14.809 11.946 -10.067 1.00 91.12 243 TRP A C 1
ATOM 1996 O O . TRP A 1 243 ? 14.836 11.870 -8.842 1.00 91.12 243 TRP A O 1
ATOM 2006 N N . VAL A 1 244 ? 15.648 12.730 -10.752 1.00 89.62 244 VAL A N 1
ATOM 2007 C CA . VAL A 1 244 ? 16.693 13.582 -10.149 1.00 89.62 244 VAL A CA 1
ATOM 2008 C C . VAL A 1 244 ? 16.084 14.601 -9.194 1.00 89.62 244 VAL A C 1
ATOM 2010 O O . VAL A 1 244 ? 16.559 14.751 -8.069 1.00 89.62 244 VAL A O 1
ATOM 2013 N N . SER A 1 245 ? 15.013 15.277 -9.616 1.00 89.12 245 SER A N 1
ATOM 2014 C CA . SER A 1 245 ? 14.323 16.265 -8.781 1.00 89.12 245 SER A CA 1
ATOM 2015 C C . SER A 1 245 ? 13.640 15.630 -7.570 1.00 89.12 245 SER A C 1
ATOM 2017 O O . SER A 1 245 ? 13.746 16.156 -6.464 1.00 89.12 245 SER A O 1
ATOM 2019 N N . THR A 1 246 ? 12.994 14.477 -7.755 1.00 87.31 246 THR A N 1
ATOM 2020 C CA . THR A 1 246 ? 12.258 13.787 -6.686 1.00 87.31 246 THR A CA 1
ATOM 2021 C C . THR A 1 246 ? 13.189 13.136 -5.660 1.00 87.31 246 THR A C 1
ATOM 2023 O O . THR A 1 246 ? 12.944 13.233 -4.461 1.00 87.31 246 THR A O 1
ATOM 2026 N N . LEU A 1 247 ? 14.268 12.488 -6.111 1.00 86.19 247 LEU A N 1
ATOM 2027 C CA . LEU A 1 247 ? 15.237 11.804 -5.245 1.00 86.19 247 LEU A CA 1
ATOM 2028 C C . LEU A 1 247 ? 16.363 12.718 -4.747 1.00 86.19 247 LEU A C 1
ATOM 2030 O O . LEU A 1 247 ? 17.187 12.277 -3.950 1.00 86.19 247 LEU A O 1
ATOM 2034 N N . GLN A 1 248 ? 16.423 13.964 -5.227 1.00 87.00 248 GLN A N 1
ATOM 2035 C CA . GLN A 1 248 ? 17.466 14.938 -4.892 1.00 87.00 248 GLN A CA 1
ATOM 2036 C C . GLN A 1 248 ? 18.893 14.386 -5.100 1.00 87.00 248 GLN A C 1
ATOM 2038 O O . GLN A 1 248 ? 19.805 14.664 -4.323 1.00 87.00 248 GLN A O 1
ATOM 2043 N N . THR A 1 249 ? 19.097 13.599 -6.163 1.00 82.38 249 THR A N 1
ATOM 2044 C CA . THR A 1 249 ? 20.388 12.980 -6.508 1.00 82.38 249 THR A CA 1
ATOM 2045 C C . THR A 1 249 ? 20.689 13.124 -7.992 1.00 82.38 249 THR A C 1
ATOM 2047 O O . THR A 1 249 ? 19.790 13.097 -8.825 1.00 82.38 249 THR A O 1
ATOM 2050 N N . THR A 1 250 ? 21.970 13.235 -8.337 1.00 76.81 250 THR A N 1
ATOM 2051 C CA . THR A 1 250 ? 22.454 13.282 -9.725 1.00 76.81 250 THR A CA 1
ATOM 2052 C C . THR A 1 250 ? 22.946 11.928 -10.235 1.00 76.81 250 THR A C 1
ATOM 2054 O O . THR A 1 250 ? 23.250 11.793 -11.420 1.00 76.81 250 THR A O 1
ATOM 2057 N N . LYS A 1 251 ? 23.031 10.917 -9.359 1.00 76.19 251 LYS A N 1
ATOM 2058 C CA . LYS A 1 251 ? 23.462 9.558 -9.698 1.00 76.19 251 LYS A CA 1
ATOM 2059 C C . LYS A 1 251 ? 22.290 8.597 -9.586 1.00 76.19 251 LYS A C 1
ATOM 2061 O O . LYS A 1 251 ? 21.891 8.217 -8.487 1.00 76.19 251 LYS A O 1
ATOM 2066 N N . ILE A 1 252 ? 21.753 8.223 -10.742 1.00 77.69 252 ILE A N 1
ATOM 2067 C CA . ILE A 1 252 ? 20.604 7.330 -10.851 1.00 77.69 252 ILE A CA 1
ATOM 2068 C C . ILE A 1 252 ? 20.979 6.167 -11.766 1.00 77.69 252 ILE A C 1
ATOM 2070 O O . ILE A 1 252 ? 21.395 6.357 -12.906 1.00 77.69 252 ILE A O 1
ATOM 2074 N N . GLY A 1 253 ? 20.877 4.960 -11.230 1.00 78.50 253 GLY A N 1
ATOM 2075 C CA . GLY A 1 253 ? 20.818 3.704 -11.961 1.00 78.50 253 GLY A CA 1
ATOM 2076 C C . GLY A 1 253 ? 19.367 3.273 -12.153 1.00 78.50 253 GLY A C 1
ATOM 2077 O O . GLY A 1 253 ? 18.430 3.972 -11.762 1.00 78.50 253 GLY A O 1
ATOM 2078 N N . VAL A 1 254 ? 19.165 2.109 -12.764 1.00 83.00 254 VAL A N 1
ATOM 2079 C CA . VAL A 1 254 ? 17.823 1.577 -13.025 1.00 83.00 254 VAL A CA 1
ATOM 2080 C C . VAL A 1 254 ? 17.767 0.107 -12.713 1.00 83.00 254 VAL A C 1
ATOM 2082 O O . VAL A 1 254 ? 18.524 -0.688 -13.269 1.00 83.00 254 VAL A O 1
ATOM 2085 N N . LYS A 1 255 ? 16.749 -0.252 -11.943 1.00 83.56 255 LYS A N 1
ATOM 2086 C CA . LYS A 1 255 ? 16.342 -1.630 -11.757 1.00 83.56 255 LYS A CA 1
ATOM 2087 C C . LYS A 1 255 ? 15.152 -1.951 -12.657 1.00 83.56 255 LYS A C 1
ATOM 2089 O O . LYS A 1 255 ? 14.241 -1.140 -12.822 1.00 83.56 255 LYS A O 1
ATOM 2094 N N . ILE A 1 256 ? 15.187 -3.140 -13.256 1.00 80.50 256 ILE A N 1
ATOM 2095 C CA . ILE A 1 256 ? 14.184 -3.639 -14.203 1.00 80.50 256 ILE A CA 1
ATOM 2096 C C . ILE A 1 256 ? 13.504 -4.869 -13.597 1.00 80.50 256 ILE A C 1
ATOM 2098 O O . ILE A 1 256 ? 14.184 -5.828 -13.232 1.00 80.50 256 ILE A O 1
ATOM 2102 N N . GLU A 1 257 ? 12.174 -4.865 -13.502 1.00 75.75 257 GLU A N 1
ATOM 2103 C CA . GLU A 1 257 ? 11.425 -6.048 -13.056 1.00 75.75 257 GLU A CA 1
ATOM 2104 C C . GLU A 1 257 ? 11.459 -7.154 -14.125 1.00 75.75 257 GLU A C 1
ATOM 2106 O O . GLU A 1 257 ? 11.336 -6.883 -15.319 1.00 75.75 257 GLU A O 1
ATOM 2111 N N . GLY A 1 258 ? 11.610 -8.412 -13.697 1.00 69.25 258 GLY A N 1
ATOM 2112 C CA . GLY A 1 258 ? 11.716 -9.571 -14.594 1.00 69.25 258 GLY A CA 1
ATOM 2113 C C . GLY A 1 258 ? 13.136 -9.848 -15.098 1.00 69.25 258 GLY A C 1
ATOM 2114 O O . GLY A 1 258 ? 13.366 -10.832 -15.796 1.00 69.25 258 GLY A O 1
ATOM 2115 N N . LEU A 1 259 ? 14.116 -9.017 -14.741 1.00 71.38 259 LEU A N 1
ATOM 2116 C CA . LEU A 1 259 ? 15.515 -9.308 -15.024 1.00 71.38 259 LEU A CA 1
ATOM 2117 C C . LEU A 1 259 ? 16.081 -10.335 -14.030 1.00 71.38 259 LEU A C 1
ATOM 2119 O O . LEU A 1 259 ? 15.892 -10.227 -12.819 1.00 71.38 259 LEU A O 1
ATOM 2123 N N . GLU A 1 260 ? 16.846 -11.301 -14.537 1.00 66.38 260 GLU A N 1
ATOM 2124 C CA . GLU A 1 260 ? 17.655 -12.182 -13.690 1.00 66.38 260 GLU A CA 1
ATOM 2125 C C . GLU A 1 260 ? 18.831 -11.403 -13.056 1.00 66.38 260 GLU A C 1
ATOM 2127 O O . GLU A 1 260 ? 19.853 -11.136 -13.706 1.00 66.38 260 GLU A O 1
ATOM 2132 N N . GLY A 1 261 ? 18.675 -11.044 -11.774 1.00 57.69 261 GLY A N 1
ATOM 2133 C CA . GLY A 1 261 ? 19.659 -10.324 -10.953 1.00 57.69 261 GLY A CA 1
ATOM 2134 C C . GLY A 1 261 ? 19.451 -8.803 -10.900 1.00 57.69 261 GLY A C 1
ATOM 2135 O O . GLY A 1 261 ? 18.624 -8.246 -11.615 1.00 57.69 261 GLY A O 1
ATOM 2136 N N . ASN A 1 262 ? 20.214 -8.112 -10.046 1.00 59.19 262 ASN A N 1
ATOM 2137 C CA . ASN A 1 262 ? 20.201 -6.643 -9.990 1.00 59.19 262 ASN A CA 1
ATOM 2138 C C . ASN A 1 262 ? 20.955 -6.058 -11.197 1.00 59.19 262 ASN A C 1
ATOM 2140 O O . ASN A 1 262 ? 22.039 -6.538 -11.546 1.00 59.19 262 ASN A O 1
ATOM 2144 N N . LEU A 1 263 ? 20.399 -5.020 -11.830 1.00 64.88 263 LEU A N 1
ATOM 2145 C CA . LEU A 1 263 ? 21.043 -4.319 -12.940 1.00 64.88 263 LEU A CA 1
ATOM 2146 C C . LEU A 1 263 ? 21.679 -3.020 -12.460 1.00 64.88 263 LEU A C 1
ATOM 2148 O O . LEU A 1 263 ? 21.017 -1.998 -12.363 1.00 64.88 263 LEU A O 1
ATOM 2152 N N . ASN A 1 264 ? 22.998 -3.023 -12.300 1.00 64.81 264 ASN A N 1
ATOM 2153 C CA . ASN A 1 264 ? 23.744 -1.771 -12.221 1.00 64.81 264 ASN A CA 1
ATOM 2154 C C . ASN A 1 264 ? 23.994 -1.267 -13.647 1.00 64.81 264 ASN A C 1
ATOM 2156 O O . ASN A 1 264 ? 24.996 -1.617 -14.281 1.00 64.81 264 ASN A O 1
ATOM 2160 N N . ALA A 1 265 ? 23.035 -0.501 -14.169 1.00 70.50 265 ALA A N 1
ATOM 2161 C CA . ALA A 1 265 ? 23.104 0.149 -15.471 1.00 70.50 265 ALA A CA 1
ATOM 2162 C C . ALA A 1 265 ? 23.331 1.656 -15.330 1.00 70.50 265 ALA A C 1
ATOM 2164 O O . ALA A 1 265 ? 22.658 2.319 -14.545 1.00 70.50 265 ALA A O 1
ATOM 2165 N N . GLN A 1 266 ? 24.245 2.209 -16.131 1.00 75.56 266 GLN A N 1
ATOM 2166 C CA . GLN A 1 266 ? 24.349 3.661 -16.284 1.00 75.56 266 GLN A CA 1
ATOM 2167 C C . GLN A 1 266 ? 23.201 4.153 -17.168 1.00 75.56 266 GLN A C 1
ATOM 2169 O O . GLN A 1 266 ? 23.014 3.648 -18.278 1.00 75.56 266 GLN A O 1
ATOM 2174 N N . THR A 1 267 ? 22.454 5.150 -16.700 1.00 79.00 267 THR A N 1
ATOM 2175 C CA . THR A 1 267 ? 21.417 5.802 -17.501 1.00 79.00 267 THR A CA 1
ATOM 2176 C C . THR A 1 267 ? 22.024 6.875 -18.391 1.00 79.00 267 THR A C 1
ATOM 2178 O O . THR A 1 267 ? 22.679 7.798 -17.904 1.00 79.00 267 THR A O 1
ATOM 2181 N N . LYS A 1 268 ? 21.759 6.793 -19.691 1.00 85.06 268 LYS A N 1
ATOM 2182 C CA . LYS A 1 268 ? 22.048 7.850 -20.652 1.00 85.06 268 LYS A CA 1
ATOM 2183 C C . LYS A 1 268 ? 20.749 8.597 -20.980 1.00 85.06 268 LYS A C 1
ATOM 2185 O O . LYS A 1 268 ? 19.847 7.988 -21.555 1.00 85.06 268 LYS A O 1
ATOM 2190 N N . PRO A 1 269 ? 20.626 9.889 -20.643 1.00 85.56 269 PRO A N 1
ATOM 2191 C CA . PRO A 1 269 ? 19.480 10.666 -21.085 1.00 85.56 269 PRO A CA 1
ATOM 2192 C C . PRO A 1 269 ? 19.471 10.832 -22.605 1.00 85.56 269 PRO A C 1
ATOM 2194 O O . PRO A 1 269 ? 20.501 11.131 -23.215 1.00 85.56 269 PRO A O 1
ATOM 2197 N N . ASP A 1 270 ? 18.295 10.663 -23.206 1.00 87.12 270 ASP A N 1
ATOM 2198 C CA . ASP A 1 270 ? 18.039 10.947 -24.615 1.00 87.12 270 ASP A CA 1
ATOM 2199 C C . ASP A 1 270 ? 16.834 11.901 -24.748 1.00 87.12 270 ASP A C 1
ATOM 2201 O O . ASP A 1 270 ? 15.696 11.499 -24.489 1.00 87.12 270 ASP A O 1
ATOM 2205 N N . PRO A 1 271 ? 17.045 13.164 -25.167 1.00 86.56 271 PRO A N 1
ATOM 2206 C CA . PRO A 1 271 ? 15.968 14.143 -25.316 1.00 86.56 271 PRO A CA 1
ATOM 2207 C C . PRO A 1 271 ? 15.022 13.837 -26.485 1.00 86.56 271 PRO A C 1
ATOM 2209 O O . PRO A 1 271 ? 13.981 14.475 -26.611 1.00 86.56 271 PRO A O 1
ATOM 2212 N N . LYS A 1 272 ? 15.377 12.898 -27.372 1.00 88.19 272 LYS A N 1
ATOM 2213 C CA . LYS A 1 272 ? 14.540 12.481 -28.506 1.00 88.19 272 LYS A CA 1
ATOM 2214 C C . LYS A 1 272 ? 13.712 11.239 -28.196 1.00 88.19 272 LYS A C 1
ATOM 2216 O O . LYS A 1 272 ? 12.884 10.853 -29.022 1.00 88.19 272 LYS A O 1
ATOM 2221 N N . LEU A 1 273 ? 13.948 10.592 -27.055 1.00 89.75 273 LEU A N 1
ATOM 2222 C CA . LEU A 1 273 ? 13.224 9.389 -26.680 1.00 89.75 273 LEU A CA 1
ATOM 2223 C C . LEU A 1 273 ? 11.870 9.758 -26.050 1.00 89.75 273 LEU A C 1
ATOM 2225 O O . LEU A 1 273 ? 11.835 10.583 -25.135 1.00 89.75 273 LEU A O 1
ATOM 2229 N N . PRO A 1 274 ? 10.758 9.148 -26.499 1.00 90.50 274 PRO A N 1
ATOM 2230 C CA . PRO A 1 274 ? 9.464 9.313 -25.846 1.00 90.50 274 PRO A CA 1
ATOM 2231 C C . PRO A 1 274 ? 9.492 8.883 -24.365 1.00 90.50 274 PRO A C 1
ATOM 2233 O O . PRO A 1 274 ? 10.237 7.961 -24.016 1.00 90.50 274 PRO A O 1
ATOM 2236 N N . PRO A 1 275 ? 8.686 9.509 -23.486 1.00 89.25 275 PRO A N 1
ATOM 2237 C CA . PRO A 1 275 ? 8.663 9.215 -22.048 1.00 89.25 275 PRO A CA 1
ATOM 2238 C C . PRO A 1 275 ? 8.060 7.846 -21.700 1.00 89.25 275 PRO A C 1
ATOM 2240 O O . PRO A 1 275 ? 8.126 7.423 -20.553 1.00 89.25 275 PRO A O 1
ATOM 2243 N N . ASP A 1 276 ? 7.481 7.140 -22.665 1.00 88.62 276 ASP A N 1
ATOM 2244 C CA . ASP A 1 276 ? 6.923 5.795 -22.527 1.00 88.62 276 ASP A CA 1
ATOM 2245 C C . ASP A 1 276 ? 7.838 4.700 -23.103 1.00 88.62 276 ASP A C 1
ATOM 2247 O O . ASP A 1 276 ? 7.428 3.545 -23.190 1.00 88.62 276 ASP A O 1
ATOM 2251 N N . VAL A 1 277 ? 9.081 5.032 -23.473 1.00 90.62 277 VAL A N 1
ATOM 2252 C CA . VAL A 1 277 ? 10.028 4.113 -24.122 1.00 90.62 277 VAL A CA 1
ATOM 2253 C C . VAL A 1 277 ? 11.328 3.986 -23.324 1.00 90.62 277 VAL A C 1
ATOM 2255 O O . VAL A 1 277 ? 11.862 4.962 -22.797 1.00 90.62 277 VAL A O 1
ATOM 2258 N N . ILE A 1 278 ? 11.890 2.775 -23.305 1.00 90.31 278 ILE A N 1
ATOM 2259 C CA . ILE A 1 278 ? 13.252 2.486 -22.844 1.00 90.31 278 ILE A CA 1
ATOM 2260 C C . ILE A 1 278 ? 14.057 1.810 -23.952 1.00 90.31 278 ILE A C 1
ATOM 2262 O O . ILE A 1 278 ? 13.592 0.863 -24.590 1.00 90.31 278 ILE A O 1
ATOM 2266 N N . GLN A 1 279 ? 15.291 2.275 -24.166 1.00 90.38 279 GLN A N 1
ATOM 2267 C CA . GLN A 1 279 ? 16.223 1.596 -25.062 1.00 90.38 279 GLN A CA 1
ATOM 2268 C C . GLN A 1 279 ? 17.200 0.734 -24.278 1.00 90.38 279 GLN A C 1
ATOM 2270 O O . GLN A 1 279 ? 17.935 1.223 -23.415 1.00 90.38 279 GLN A O 1
ATOM 2275 N N . LEU A 1 280 ? 17.228 -0.548 -24.632 1.00 87.56 280 LEU A N 1
ATOM 2276 C CA . LEU A 1 280 ? 18.083 -1.549 -24.014 1.00 87.56 280 LEU A CA 1
ATOM 2277 C C . LEU A 1 280 ? 18.993 -2.205 -25.063 1.00 87.56 280 LEU A C 1
ATOM 2279 O O . LEU A 1 280 ? 18.563 -2.440 -26.197 1.00 87.56 280 LEU A O 1
ATOM 2283 N N . PRO A 1 281 ? 20.241 -2.543 -24.703 1.00 84.81 281 PRO A N 1
ATOM 2284 C CA . PRO A 1 281 ? 21.085 -3.384 -25.536 1.00 84.81 281 PRO A CA 1
ATOM 2285 C C . PRO A 1 281 ? 20.566 -4.833 -25.538 1.00 84.81 281 PRO A C 1
ATOM 2287 O O . PRO A 1 281 ? 19.982 -5.315 -24.560 1.00 84.81 281 PRO A O 1
ATOM 2290 N N . SER A 1 282 ? 20.793 -5.550 -26.641 1.00 83.94 282 SER A N 1
ATOM 2291 C CA . SER A 1 282 ? 20.242 -6.891 -26.893 1.00 83.94 282 SER A CA 1
ATOM 2292 C C . SER A 1 282 ? 20.564 -7.903 -25.789 1.00 83.94 282 SER A C 1
ATOM 2294 O O . SER A 1 282 ? 19.737 -8.745 -25.446 1.00 83.94 282 SER A O 1
ATOM 2296 N N . ASN A 1 283 ? 21.757 -7.809 -25.196 1.00 80.94 283 ASN A N 1
ATOM 2297 C CA . ASN A 1 283 ? 22.205 -8.668 -24.096 1.00 80.94 283 ASN A CA 1
ATOM 2298 C C . ASN A 1 283 ? 21.380 -8.484 -22.810 1.00 80.94 283 ASN A C 1
ATOM 2300 O O . ASN A 1 283 ? 21.195 -9.452 -22.075 1.00 80.94 283 ASN A O 1
ATOM 2304 N N . ILE A 1 284 ? 20.882 -7.274 -22.527 1.00 84.44 284 ILE A N 1
ATOM 2305 C CA . ILE A 1 284 ? 19.984 -7.025 -21.391 1.00 84.44 284 ILE A CA 1
ATOM 2306 C C . ILE A 1 284 ? 18.589 -7.555 -21.722 1.00 84.44 284 ILE A C 1
ATOM 2308 O O . ILE A 1 284 ? 18.029 -8.293 -20.917 1.00 84.44 284 ILE A O 1
ATOM 2312 N N . ILE A 1 285 ? 18.065 -7.270 -22.921 1.00 85.44 285 ILE A N 1
ATOM 2313 C CA . ILE A 1 285 ? 16.736 -7.739 -23.361 1.00 85.44 285 ILE A CA 1
ATOM 2314 C C . ILE A 1 285 ? 16.616 -9.263 -23.232 1.00 85.44 285 ILE A C 1
ATOM 2316 O O . ILE A 1 285 ? 15.642 -9.765 -22.680 1.00 85.44 285 ILE A O 1
ATOM 2320 N N . GLN A 1 286 ? 17.637 -10.013 -23.662 1.00 82.50 286 GLN A N 1
ATOM 2321 C CA . GLN A 1 286 ? 17.645 -11.482 -23.605 1.00 82.50 286 GLN A CA 1
ATOM 2322 C C . GLN A 1 286 ? 17.588 -12.073 -22.186 1.00 82.50 286 GLN A C 1
ATOM 2324 O O . GLN A 1 286 ? 17.263 -13.256 -22.043 1.00 82.50 286 GLN A O 1
ATOM 2329 N N . ARG A 1 287 ? 17.922 -11.278 -21.162 1.00 83.19 287 ARG A N 1
ATOM 2330 C CA . ARG A 1 287 ? 17.918 -11.668 -19.744 1.00 83.19 287 ARG A CA 1
ATOM 2331 C C . ARG A 1 287 ? 16.625 -11.295 -19.021 1.00 83.19 287 ARG A C 1
ATOM 2333 O O . ARG A 1 287 ? 16.448 -11.707 -17.877 1.00 83.19 287 ARG A O 1
ATOM 2340 N N . ILE A 1 288 ? 15.750 -10.510 -19.649 1.00 82.50 288 ILE A N 1
ATOM 2341 C CA . ILE A 1 288 ? 14.457 -10.151 -19.068 1.00 82.50 288 ILE A CA 1
ATOM 2342 C C . ILE A 1 288 ? 13.460 -11.259 -19.406 1.00 82.50 288 ILE A C 1
ATOM 2344 O O . ILE A 1 288 ? 13.254 -11.613 -20.572 1.00 82.50 288 ILE A O 1
ATOM 2348 N N . LYS A 1 289 ? 12.835 -11.802 -18.364 1.00 76.69 289 LYS A N 1
ATOM 2349 C CA . LYS A 1 289 ? 11.765 -12.787 -18.444 1.00 76.69 289 LYS A CA 1
ATOM 2350 C C . LYS A 1 289 ? 10.530 -12.264 -17.724 1.00 76.69 289 LYS A C 1
ATOM 2352 O O . LYS A 1 289 ? 10.597 -11.821 -16.582 1.00 76.69 289 LYS A O 1
ATOM 2357 N N . ILE A 1 290 ? 9.387 -12.365 -18.386 1.00 72.69 290 ILE A N 1
ATOM 2358 C CA . ILE A 1 290 ? 8.075 -12.081 -17.807 1.00 72.69 290 ILE A CA 1
ATOM 2359 C C . ILE A 1 290 ? 7.274 -13.370 -17.913 1.00 72.69 290 ILE A C 1
ATOM 2361 O O . ILE A 1 290 ? 7.142 -13.899 -19.013 1.00 72.69 290 ILE A O 1
ATOM 2365 N N . ARG A 1 291 ? 6.745 -13.875 -16.790 1.00 69.06 291 ARG A N 1
ATOM 2366 C CA . ARG A 1 291 ? 5.969 -15.133 -16.744 1.00 69.06 291 ARG A CA 1
ATOM 2367 C C . ARG A 1 291 ? 6.672 -16.279 -17.483 1.00 69.06 291 ARG A C 1
ATOM 2369 O O . ARG A 1 291 ? 6.120 -16.884 -18.394 1.00 69.06 291 ARG A O 1
ATOM 2376 N N . ASP A 1 292 ? 7.938 -16.498 -17.137 1.00 69.06 292 ASP A N 1
ATOM 2377 C CA . ASP A 1 292 ? 8.801 -17.560 -17.674 1.00 69.06 292 ASP A CA 1
ATOM 2378 C C . ASP A 1 292 ? 9.094 -17.513 -19.190 1.00 69.06 292 ASP A C 1
ATOM 2380 O O . ASP A 1 292 ? 9.836 -18.358 -19.698 1.00 69.06 292 ASP A O 1
ATOM 2384 N N . ARG A 1 293 ? 8.628 -16.486 -19.918 1.00 78.06 293 ARG A N 1
ATOM 2385 C CA . ARG A 1 293 ? 9.002 -16.241 -21.318 1.00 78.06 293 ARG A CA 1
ATOM 2386 C C . ARG A 1 293 ? 9.924 -15.036 -21.463 1.00 78.06 293 ARG A C 1
ATOM 2388 O O . ARG A 1 293 ? 9.834 -14.065 -20.714 1.00 78.06 293 ARG A O 1
ATOM 2395 N N . LYS A 1 294 ? 10.805 -15.092 -22.465 1.00 80.62 294 LYS A N 1
ATOM 2396 C CA . LYS A 1 294 ? 11.603 -13.929 -22.875 1.00 80.62 294 LYS A CA 1
ATOM 2397 C C . LYS A 1 294 ? 10.683 -12.827 -23.387 1.00 80.62 294 LYS A C 1
ATOM 2399 O O . LYS A 1 294 ? 9.671 -13.114 -24.034 1.00 80.62 294 LYS A O 1
ATOM 2404 N N . ILE A 1 295 ? 11.069 -11.589 -23.115 1.00 80.62 295 ILE A N 1
ATOM 2405 C CA . ILE A 1 295 ? 10.370 -10.429 -23.661 1.00 80.62 295 ILE A CA 1
ATOM 2406 C C . ILE A 1 295 ? 10.709 -10.244 -25.144 1.00 80.62 295 ILE A C 1
ATOM 2408 O O . ILE A 1 295 ? 11.798 -10.607 -25.599 1.00 80.62 295 ILE A O 1
ATOM 2412 N N . MET A 1 296 ? 9.788 -9.653 -25.891 1.00 76.56 296 MET A N 1
ATOM 2413 C CA . MET A 1 296 ? 9.968 -9.237 -27.278 1.00 76.56 296 MET A CA 1
ATOM 2414 C C . MET A 1 296 ? 10.069 -7.711 -27.370 1.00 76.56 296 MET A C 1
ATOM 2416 O O . MET A 1 296 ? 9.582 -6.979 -26.512 1.00 76.56 296 MET A O 1
ATOM 2420 N N . SER A 1 297 ? 10.711 -7.216 -28.430 1.00 76.38 297 SER A N 1
ATOM 2421 C CA . SER A 1 297 ? 10.723 -5.779 -28.728 1.00 76.38 297 SER A CA 1
ATOM 2422 C C . SER A 1 297 ? 9.291 -5.265 -28.920 1.00 76.38 297 SER A C 1
ATOM 2424 O O . SER A 1 297 ? 8.476 -5.942 -29.547 1.00 76.38 297 SER A O 1
ATOM 2426 N N . GLY A 1 298 ? 8.988 -4.082 -28.388 1.00 80.06 298 GLY A N 1
ATOM 2427 C CA . GLY A 1 298 ? 7.636 -3.519 -28.345 1.00 80.06 298 GLY A CA 1
ATOM 2428 C C . GLY A 1 298 ? 6.805 -3.967 -27.138 1.00 80.06 298 GLY A C 1
ATOM 2429 O O . GLY A 1 298 ? 5.723 -3.431 -26.912 1.00 80.06 298 GLY A O 1
ATOM 2430 N N . GLU A 1 299 ? 7.288 -4.917 -26.333 1.00 84.25 299 GLU A N 1
ATOM 2431 C CA . GLU A 1 299 ? 6.647 -5.242 -25.059 1.00 84.25 299 GLU A CA 1
ATOM 2432 C C . GLU A 1 299 ? 7.037 -4.245 -23.973 1.00 84.25 299 GLU A C 1
ATOM 2434 O O . GLU A 1 299 ? 8.088 -3.609 -24.026 1.00 84.25 299 GLU A O 1
ATOM 2439 N N . LYS A 1 300 ? 6.173 -4.108 -22.970 1.00 83.56 300 LYS A N 1
ATOM 2440 C CA . LYS A 1 300 ? 6.409 -3.214 -21.842 1.00 83.56 300 LYS A CA 1
ATOM 2441 C C . LYS A 1 300 ? 7.158 -3.935 -20.725 1.00 83.56 300 LYS A C 1
ATOM 2443 O O . LYS A 1 300 ? 6.981 -5.134 -20.523 1.00 83.56 300 LYS A O 1
ATOM 2448 N N . ILE A 1 301 ? 7.996 -3.196 -20.011 1.00 81.44 301 ILE A N 1
ATOM 2449 C CA . ILE A 1 301 ? 8.663 -3.628 -18.779 1.00 81.44 301 ILE A CA 1
ATOM 2450 C C . ILE A 1 301 ? 8.491 -2.560 -17.713 1.00 81.44 301 ILE A C 1
ATOM 2452 O O . ILE A 1 301 ? 8.170 -1.407 -18.006 1.00 81.44 301 ILE A O 1
ATOM 2456 N N . ILE A 1 302 ? 8.765 -2.933 -16.471 1.00 81.62 302 ILE A N 1
ATOM 2457 C CA . ILE A 1 302 ? 8.735 -1.991 -15.363 1.00 81.62 302 ILE A CA 1
ATOM 2458 C C . ILE A 1 302 ? 10.146 -1.617 -14.987 1.00 81.62 302 ILE A C 1
ATOM 2460 O O . ILE A 1 302 ? 11.002 -2.484 -14.799 1.00 81.62 302 ILE A O 1
ATOM 2464 N N . VAL A 1 303 ? 10.346 -0.322 -14.807 1.00 84.62 303 VAL A N 1
ATOM 2465 C CA . VAL A 1 303 ? 11.617 0.249 -14.399 1.00 84.62 303 VAL A CA 1
ATOM 2466 C C . VAL A 1 303 ? 11.419 1.151 -13.192 1.00 84.62 303 VAL A C 1
ATOM 2468 O O . VAL A 1 303 ? 10.370 1.780 -13.029 1.00 84.62 303 VAL A O 1
ATOM 2471 N N . TYR A 1 304 ? 12.429 1.219 -12.339 1.00 85.56 304 TYR A N 1
ATOM 2472 C CA . TYR A 1 304 ? 12.453 2.127 -11.200 1.00 85.56 304 TYR A CA 1
ATOM 2473 C C . TYR A 1 304 ? 13.885 2.578 -10.906 1.00 85.56 304 TYR A C 1
ATOM 2475 O O . TYR A 1 304 ? 14.832 1.838 -11.200 1.00 85.56 304 TYR A O 1
ATOM 2483 N N . PRO A 1 305 ? 14.055 3.801 -10.376 1.00 86.06 305 PRO A N 1
ATOM 2484 C CA . PRO A 1 305 ? 15.374 4.346 -10.116 1.00 86.06 305 PRO A CA 1
ATOM 2485 C C . PRO A 1 305 ? 16.056 3.603 -8.966 1.00 86.06 305 PRO A C 1
ATOM 2487 O O . PRO A 1 305 ? 15.417 3.199 -7.993 1.00 86.06 305 PRO A O 1
ATOM 2490 N N . GLU A 1 306 ? 17.372 3.474 -9.068 1.00 81.94 306 GLU A N 1
ATOM 2491 C CA . GLU A 1 306 ? 18.256 2.967 -8.020 1.00 81.94 306 GLU A CA 1
ATOM 2492 C C . GLU A 1 306 ? 19.333 4.024 -7.756 1.00 81.94 306 GLU A C 1
ATOM 2494 O O . GLU A 1 306 ? 19.965 4.508 -8.691 1.00 81.94 306 GLU A O 1
ATOM 2499 N N . ILE A 1 307 ? 19.515 4.448 -6.504 1.00 78.06 307 ILE A N 1
ATOM 2500 C CA . ILE A 1 307 ? 20.549 5.440 -6.168 1.00 78.06 307 ILE A CA 1
ATOM 2501 C C . ILE A 1 307 ? 21.914 4.737 -6.205 1.00 78.06 307 ILE A C 1
ATOM 2503 O O . ILE A 1 307 ? 22.078 3.709 -5.548 1.00 78.06 307 ILE A O 1
ATOM 2507 N N . LEU A 1 308 ? 22.867 5.285 -6.973 1.00 69.69 308 LEU A N 1
ATOM 2508 C CA . LEU A 1 308 ? 24.232 4.754 -7.144 1.00 69.69 308 LEU A CA 1
ATOM 2509 C C . LEU A 1 308 ? 25.268 5.463 -6.264 1.00 69.69 308 LEU A C 1
ATOM 2511 O O . LEU A 1 308 ? 25.183 6.705 -6.121 1.00 69.69 308 LEU A O 1
#

Sequence (308 aa):
MLKAIPLKVFPLTRDINNSNYILFEFFLLLENLSKYKYSGYIEVKGSKNSFIIIIDEGLIVSYVDTTDTPHEISNLIFKYRIEEEIKAITYTMPIGFSNILRGFYLFENQIMNYNLTNYRDWESLLLKLAKKNTTGIIEIEIQGQTYYMLIKSGNIFLRTDTLNNNNLIISSYYYNEVILKKIKNGARCIINVTGIDNKELEEKLKENDIKHSLVRELEVREAKFFGLSGNTISLSQEIIDFWVSTLQTTKIGVKIEGLEGNLNAQTKPDPKLPPDVIQLPSNIIQRIKIRDRKIMSGEKIIVYPEIL

pLDDT: mean 74.48, std 14.37, range [21.78, 92.88]

Secondary structure (DSSP, 8-state):
------GGGS--EEEEEEEEEEHHHHHHHHHHHHHTT--EEEEEE-SS-EEEEEEETTEEEEEEESSSS---B-HHHHHHH--SEEEEEEEEPPTT-HHHHHTGGG-EEEEEEEEE-SHHHHHHHHHHHHHTTEEEEEEEEETTEEEEEEEETTEE--BSS---BTTB--BHHHIIIIIIHHHHTT--EEEEEEEEEHHHHHHHHHHHHHHHHH-EEEEEEE--SSS--TT-EEEEHHHHHHHHHHHT-S-EEEEETTBSS-----EEEETTS-TTEEEE-HHHHTTBEETTEE--TT-EEEEEEEE-

Radius of gyration: 23.31 Å; chains: 1; bounding box: 55×38×68 Å

Foldseek 3Di:
DDDQPPCVLPLFPDFPDFDKDFLVVVVVVLVVCLVQQFFFKKWKDDPVWTKIFGGGGSRGQAIATPPPDGDGDAPQLVSQPDDRMMTMTTGGDDPPCRLLVNCSNVWDWPDFFDKQQAVVSVVVQLVVLLVLLWFFKKWKDFPNDIAIFTDGGSHTQADCDPDDSDRYHRHPVCCVPPPVVCRNVRTIMTIITITDRNVVSVVVSVVSVLQNVQKAKAAEDEDPDDDDDDQEKEAEPVSLVVCCVSVVDPAKAKAWRQADDGRRYGYDHDNPDDRRHMYGHPVRQQRGDGPNDRDDGRHIIMMGIDGD